Protein AF-A0A453K1W4-F1 (afdb_monomer)

Solvent-accessible surface area (backbone atoms only — not comparable to full-atom values): 10810 Å² total; per-residue (Å²): 139,78,86,92,80,84,85,86,87,83,75,76,94,68,88,74,78,95,78,82,75,75,82,83,65,72,90,84,68,83,91,83,73,76,87,58,87,90,46,82,66,46,64,58,56,49,51,55,46,50,54,46,51,52,50,44,54,49,41,53,51,53,37,52,53,40,52,57,50,52,74,74,55,82,51,68,68,60,45,53,53,41,51,53,50,39,55,49,35,56,52,49,43,52,52,49,51,52,50,45,51,51,52,51,52,50,52,50,51,50,56,54,59,44,30,76,36,90,87,33,26,83,81,29,72,63,37,47,52,55,49,51,55,51,50,52,56,52,50,53,52,50,53,54,52,50,53,49,51,55,50,53,51,50,54,52,52,54,50,49,54,54,50,40,55,49,43,26,72,74,70,75,45,75,72,74,95,77,136

Mean predicted aligned error: 12.52 Å

Radius of gyration: 28.31 Å; Cα contacts (8 Å, |Δi|>4): 86; chains: 1; bounding box: 79×68×67 Å

Nearest PDB structures (foldseek):
  2xhe-assembly1_B  TM=8.387E-01  e=1.019E-03  Monosiga brevicollis
  1fio-assembly1_A  TM=8.992E-01  e=4.413E-03  Saccharomyces cerevisiae
  5m4y-assembly2_C  TM=8.986E-01  e=6.814E-03  Saccharomyces cerevisiae S288C
  7q83-assembly1_B  TM=5.954E-01  e=2.018E-02  Saccharomyces cerevisiae S288C
  6z0c-assembly4_D  TM=3.215E-01  e=1.589E-01  Escherichia coli

Structure (mmCIF, N/CA/C/O backbone):
data_AF-A0A453K1W4-F1
#
_entry.id   AF-A0A453K1W4-F1
#
loop_
_atom_site.group_PDB
_atom_site.id
_atom_site.type_symbol
_atom_site.label_atom_id
_atom_site.label_alt_id
_atom_site.label_comp_id
_atom_site.label_asym_id
_atom_site.label_entity_id
_atom_site.label_seq_id
_atom_site.pdbx_PDB_ins_code
_atom_site.Cartn_x
_atom_site.Cartn_y
_atom_site.Cartn_z
_atom_site.occupancy
_atom_site.B_iso_or_equiv
_atom_site.auth_seq_id
_atom_site.auth_comp_id
_atom_site.auth_asym_id
_atom_site.auth_atom_id
_atom_site.pdbx_PDB_model_num
ATOM 1 N N . MET A 1 1 ? 55.660 46.285 -4.645 1.00 40.16 1 MET A N 1
ATOM 2 C CA . MET A 1 1 ? 54.389 45.532 -4.689 1.00 40.16 1 MET A CA 1
ATOM 3 C C . MET A 1 1 ? 53.877 45.591 -6.120 1.00 40.16 1 MET A C 1
ATOM 5 O O . MET A 1 1 ? 53.628 46.688 -6.599 1.00 40.16 1 MET A O 1
ATOM 9 N N . ARG A 1 2 ? 53.855 44.466 -6.846 1.00 43.47 2 ARG A N 1
ATOM 10 C CA . ARG A 1 2 ? 53.337 44.390 -8.223 1.00 43.47 2 ARG A CA 1
ATOM 11 C C . ARG A 1 2 ? 51.994 43.666 -8.180 1.00 43.47 2 ARG A C 1
ATOM 13 O O . ARG A 1 2 ? 51.932 42.553 -7.667 1.00 43.47 2 ARG A O 1
ATOM 20 N N . ASN A 1 3 ? 50.948 44.323 -8.677 1.00 46.81 3 ASN A N 1
ATOM 21 C CA . ASN A 1 3 ? 49.602 43.766 -8.778 1.00 46.81 3 ASN A CA 1
ATOM 22 C C . ASN A 1 3 ? 49.600 42.585 -9.756 1.00 46.81 3 ASN A C 1
ATOM 24 O O . ASN A 1 3 ? 50.083 42.707 -10.879 1.00 46.81 3 ASN A O 1
ATOM 28 N N . LEU A 1 4 ? 49.070 41.447 -9.306 1.00 51.81 4 LEU A N 1
ATOM 29 C CA . LEU A 1 4 ? 49.148 40.151 -9.984 1.00 51.81 4 LEU A CA 1
ATOM 30 C C . LEU A 1 4 ? 47.899 39.808 -10.820 1.00 51.81 4 LEU A C 1
ATOM 32 O O . LEU A 1 4 ? 47.652 38.636 -11.066 1.00 51.81 4 LEU A O 1
ATOM 36 N N . LEU A 1 5 ? 47.071 40.785 -11.209 1.00 52.19 5 LEU A N 1
ATOM 37 C CA . LEU A 1 5 ? 45.724 40.498 -11.738 1.00 52.19 5 LEU A CA 1
ATOM 38 C C . LEU A 1 5 ? 45.309 41.318 -12.965 1.00 52.19 5 LEU A C 1
ATOM 40 O O . LEU A 1 5 ? 44.124 41.393 -13.270 1.00 52.19 5 LEU A O 1
ATOM 44 N N . SER A 1 6 ? 46.244 41.944 -13.678 1.00 53.06 6 SER A N 1
ATOM 45 C CA . SER A 1 6 ? 45.849 42.966 -14.656 1.00 53.06 6 SER A CA 1
ATOM 46 C C . SER A 1 6 ? 45.954 42.600 -16.130 1.00 53.06 6 SER A C 1
ATOM 48 O O . SER A 1 6 ? 45.599 43.472 -16.896 1.00 53.06 6 SER A O 1
ATOM 50 N N . ASN A 1 7 ? 46.379 41.402 -16.560 1.00 51.66 7 ASN A N 1
ATOM 51 C CA . ASN A 1 7 ? 46.286 41.012 -17.986 1.00 51.66 7 ASN A CA 1
ATOM 52 C C . ASN A 1 7 ? 46.617 39.532 -18.244 1.00 51.66 7 ASN A C 1
ATOM 54 O O . ASN A 1 7 ? 47.749 39.218 -18.596 1.00 51.66 7 ASN A O 1
ATOM 58 N N . SER A 1 8 ? 45.648 38.621 -18.114 1.00 47.41 8 SER A N 1
ATOM 59 C CA . SER A 1 8 ? 45.631 37.345 -18.868 1.00 47.41 8 SER A CA 1
ATOM 60 C C . SER A 1 8 ? 44.260 36.670 -18.758 1.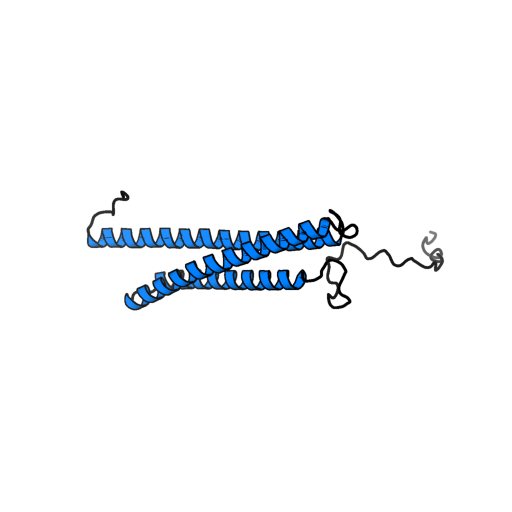00 47.41 8 SER A C 1
ATOM 62 O O . SER A 1 8 ? 44.132 35.547 -18.289 1.00 47.41 8 SER A O 1
ATOM 64 N N . PHE A 1 9 ? 43.218 37.377 -19.189 1.00 41.22 9 PHE A N 1
ATOM 65 C CA . PHE A 1 9 ? 41.976 36.744 -19.640 1.00 41.22 9 PHE A CA 1
ATOM 66 C C . PHE A 1 9 ? 41.688 37.203 -21.068 1.00 41.22 9 PHE A C 1
ATOM 68 O O . PHE A 1 9 ? 40.635 37.743 -21.373 1.00 41.22 9 PHE A O 1
ATOM 75 N N . GLU A 1 10 ? 42.655 36.975 -21.950 1.00 54.53 10 GLU A N 1
ATOM 76 C CA . GLU A 1 10 ? 42.366 36.778 -23.366 1.00 54.53 10 GLU A CA 1
ATOM 77 C C . GLU A 1 10 ? 42.765 35.345 -23.711 1.00 54.53 10 GLU A C 1
ATOM 79 O O . GLU A 1 10 ? 43.869 35.062 -24.165 1.00 54.53 10 GLU A O 1
ATOM 84 N N . LEU A 1 11 ? 41.859 34.414 -23.407 1.00 42.38 11 LEU A N 1
ATOM 85 C CA . LEU A 1 11 ? 41.880 33.069 -23.964 1.00 42.38 11 LEU A CA 1
ATOM 86 C C . LEU A 1 11 ? 40.671 32.947 -24.882 1.00 42.38 11 LEU A C 1
ATOM 88 O O . LEU A 1 11 ? 39.526 32.900 -24.440 1.00 42.38 11 LEU A O 1
ATOM 92 N N . ASN A 1 12 ? 41.008 33.004 -26.167 1.00 40.53 12 ASN A N 1
ATOM 93 C CA . ASN A 1 12 ? 40.293 32.554 -27.348 1.00 40.53 12 ASN A CA 1
ATOM 94 C C . ASN A 1 12 ? 38.878 32.009 -27.135 1.00 40.53 12 ASN A C 1
ATOM 96 O O . ASN A 1 12 ? 38.635 31.004 -26.468 1.00 40.53 12 ASN A O 1
ATOM 100 N N . LYS A 1 13 ? 37.953 32.647 -27.849 1.00 44.16 13 LYS A N 1
ATOM 101 C CA . LYS A 1 13 ? 36.637 32.127 -28.196 1.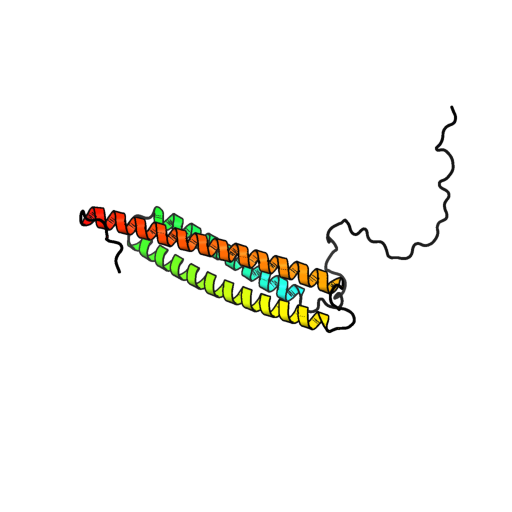00 44.16 13 LYS A CA 1
ATOM 102 C C . LYS A 1 13 ? 36.812 30.933 -29.148 1.00 44.16 13 LYS A C 1
ATOM 104 O O . LYS A 1 13 ? 36.589 31.064 -30.345 1.00 44.16 13 LYS A O 1
ATOM 109 N N . GLU A 1 14 ? 37.248 29.794 -28.624 1.00 44.41 14 GLU A N 1
ATOM 110 C CA . GLU A 1 14 ? 37.097 28.504 -29.296 1.00 44.41 14 GLU A CA 1
ATOM 111 C C . GLU A 1 14 ? 35.701 27.947 -29.001 1.00 44.41 14 GLU A C 1
ATOM 11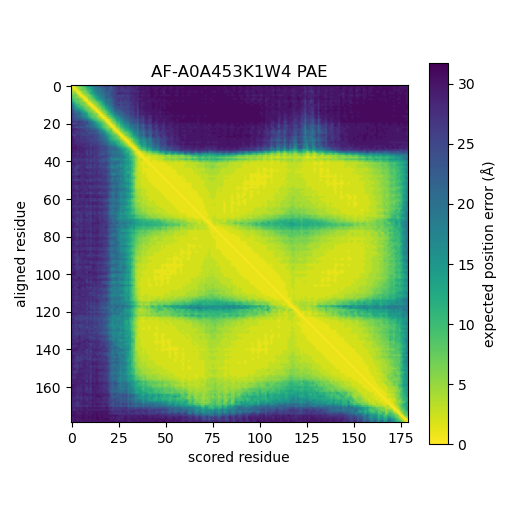3 O O . GLU A 1 14 ? 35.207 27.963 -27.868 1.00 44.41 14 GLU A O 1
ATOM 118 N N . GLU A 1 15 ? 35.042 27.510 -30.067 1.00 44.41 15 GLU A N 1
ATOM 119 C CA . GLU A 1 15 ? 33.729 26.881 -30.068 1.00 44.41 15 GLU A CA 1
ATOM 120 C C . GLU A 1 15 ? 33.733 25.654 -29.147 1.00 44.41 15 GLU A C 1
ATOM 122 O O . GLU A 1 15 ? 34.406 24.656 -29.400 1.00 44.41 15 GLU A O 1
ATOM 127 N N . ARG A 1 16 ? 32.975 25.718 -28.046 1.00 46.50 16 ARG A N 1
ATOM 128 C CA . ARG A 1 16 ? 32.768 24.559 -27.171 1.00 46.50 16 ARG A CA 1
ATOM 129 C C . ARG A 1 16 ? 31.786 23.592 -27.845 1.00 46.50 16 ARG A C 1
ATOM 131 O O . ARG A 1 16 ? 30.710 24.039 -28.248 1.00 46.50 16 ARG A O 1
ATOM 138 N N . PRO A 1 17 ? 32.080 22.282 -27.911 1.00 44.94 17 PRO A N 1
ATOM 139 C CA . PRO A 1 17 ? 31.089 21.297 -28.324 1.00 44.94 17 PRO A CA 1
ATOM 140 C C . PRO A 1 17 ? 29.940 21.249 -27.295 1.00 44.94 17 PRO A C 1
ATOM 142 O O . PRO A 1 17 ? 30.181 21.431 -26.094 1.00 44.94 17 PRO A O 1
ATOM 145 N N . PRO A 1 18 ? 28.685 21.004 -27.715 1.00 46.16 18 PRO A N 1
ATOM 146 C CA . PRO A 1 18 ? 27.554 20.956 -26.801 1.00 46.16 18 PRO A CA 1
ATOM 147 C C . PRO A 1 18 ? 27.590 19.614 -26.066 1.00 46.16 18 PRO A C 1
ATOM 149 O O . PRO A 1 18 ? 27.170 18.597 -26.610 1.00 46.16 18 PRO A O 1
ATOM 152 N N . GLY A 1 19 ? 28.147 19.574 -24.854 1.00 53.00 19 GLY A N 1
ATOM 153 C CA . GLY A 1 19 ? 28.308 18.282 -24.178 1.00 53.00 19 GLY A CA 1
ATOM 154 C C . GLY A 1 19 ? 28.491 18.264 -22.668 1.00 53.00 19 GLY A C 1
ATOM 155 O O . GLY A 1 19 ? 28.422 17.180 -22.106 1.00 53.00 19 GLY A O 1
ATOM 156 N N . ASN A 1 20 ? 28.665 19.400 -21.990 1.00 45.03 20 ASN A N 1
ATOM 157 C CA . ASN A 1 20 ? 28.859 19.395 -20.538 1.00 45.03 20 ASN A CA 1
ATOM 158 C C . ASN A 1 20 ? 27.732 20.164 -19.855 1.00 45.03 20 ASN A C 1
ATOM 160 O O . ASN A 1 20 ? 27.854 21.350 -19.556 1.00 45.03 20 ASN A O 1
ATOM 164 N N . VAL A 1 21 ? 26.621 19.458 -19.649 1.00 50.12 21 VAL A N 1
ATOM 165 C CA . VAL A 1 21 ? 25.617 19.835 -18.654 1.00 50.12 21 VAL A CA 1
ATOM 166 C C . VAL A 1 21 ? 26.147 19.349 -17.310 1.00 50.12 21 VAL A C 1
ATOM 168 O O . VAL A 1 21 ? 26.502 18.180 -17.173 1.00 50.12 21 VAL A O 1
ATOM 171 N N . ASP A 1 22 ? 26.254 20.268 -16.361 1.00 43.78 22 ASP A N 1
ATOM 172 C CA . ASP A 1 22 ? 26.696 20.015 -14.996 1.00 43.78 22 ASP A CA 1
ATOM 173 C C . ASP A 1 22 ? 25.821 18.922 -14.346 1.00 43.78 22 ASP A C 1
ATOM 175 O O . ASP A 1 22 ? 24.595 19.042 -14.306 1.00 43.78 22 ASP A O 1
ATOM 179 N N . ILE A 1 23 ? 26.434 17.817 -13.910 1.00 56.09 23 ILE A N 1
ATOM 180 C CA . ILE A 1 23 ? 25.735 16.590 -13.465 1.00 56.09 23 ILE A CA 1
ATOM 181 C C . ILE A 1 23 ? 25.274 16.702 -11.995 1.00 56.09 23 ILE A C 1
ATOM 183 O O . ILE A 1 23 ? 24.512 15.861 -11.518 1.00 56.09 23 ILE A O 1
ATOM 187 N N . GLU A 1 24 ? 25.685 17.750 -11.272 1.00 54.50 24 GLU A N 1
ATOM 188 C CA . GLU A 1 24 ? 25.343 17.945 -9.854 1.00 54.50 24 GLU A CA 1
ATOM 189 C C . GLU A 1 24 ? 23.979 18.612 -9.601 1.00 54.50 24 GLU A C 1
ATOM 191 O O . GLU A 1 24 ? 23.448 18.510 -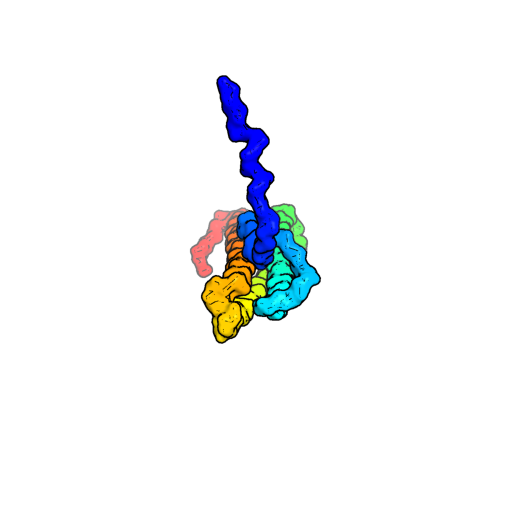8.492 1.00 54.50 24 GLU A O 1
ATOM 196 N N . LEU A 1 25 ? 23.342 19.224 -10.606 1.00 48.41 25 LEU A N 1
ATOM 197 C CA . LEU A 1 25 ? 21.960 19.692 -10.477 1.00 48.41 25 LEU A CA 1
ATOM 198 C C . LEU A 1 25 ? 20.994 18.549 -10.797 1.00 48.41 25 LEU A C 1
ATOM 200 O O . LEU A 1 25 ? 20.677 18.269 -11.953 1.00 48.41 25 LEU A O 1
ATOM 204 N N . GLY A 1 26 ? 20.520 17.885 -9.739 1.00 49.25 26 GLY A N 1
ATOM 205 C CA . GLY A 1 26 ? 19.434 16.912 -9.802 1.00 49.25 26 GLY A CA 1
ATOM 206 C C . GLY A 1 26 ? 18.302 17.386 -10.719 1.00 49.25 26 GLY A C 1
ATOM 207 O O . GLY A 1 26 ? 17.867 18.532 -10.648 1.00 49.25 26 GLY A O 1
ATOM 208 N N . LEU A 1 27 ? 17.873 16.479 -11.594 1.00 53.44 27 LEU A N 1
ATOM 209 C CA . LEU A 1 27 ? 16.958 16.648 -12.723 1.00 53.44 27 LEU A CA 1
ATOM 210 C C . LEU A 1 27 ? 15.718 17.533 -12.420 1.00 53.44 27 LEU A C 1
ATOM 212 O O . LEU A 1 27 ? 14.632 17.032 -12.144 1.00 53.44 27 LEU A O 1
ATOM 216 N N . GLN A 1 28 ? 15.861 18.855 -12.526 1.00 51.38 28 GLN A N 1
ATOM 217 C CA . GLN A 1 28 ? 14.768 19.809 -12.752 1.00 51.38 28 GLN A CA 1
ATOM 218 C C . GLN A 1 28 ? 14.873 20.317 -14.193 1.00 51.38 28 GLN A C 1
ATOM 220 O O . GLN A 1 28 ? 15.130 21.485 -14.459 1.00 51.38 28 GLN A O 1
ATOM 225 N N . GLY A 1 29 ? 14.746 19.387 -15.139 1.00 47.19 29 GLY A N 1
ATOM 226 C CA . GLY A 1 29 ? 14.610 19.683 -16.559 1.00 47.19 29 GLY A CA 1
ATOM 227 C C . GLY A 1 29 ? 13.178 19.400 -16.989 1.00 47.19 29 GLY A C 1
ATOM 228 O O . GLY A 1 29 ? 12.689 18.288 -16.801 1.00 47.19 29 GLY A O 1
ATOM 229 N N . ASP A 1 30 ? 12.521 20.423 -17.522 1.00 43.59 30 ASP A N 1
ATOM 230 C CA . ASP A 1 30 ? 11.174 20.419 -18.089 1.00 43.59 30 ASP A CA 1
ATOM 231 C C . ASP A 1 30 ? 10.901 19.175 -18.967 1.00 43.59 30 ASP A C 1
ATOM 233 O O . ASP A 1 30 ? 11.538 18.960 -19.998 1.00 43.59 30 ASP A O 1
ATOM 237 N N . LEU A 1 31 ? 9.949 18.334 -18.545 1.00 52.25 31 LEU A N 1
ATOM 238 C CA . LEU A 1 31 ? 9.602 17.044 -19.166 1.00 52.25 31 LEU A CA 1
ATOM 239 C C . LEU A 1 31 ? 8.767 17.188 -20.460 1.00 52.25 31 LEU A C 1
ATOM 241 O O . LEU A 1 31 ? 8.155 16.218 -20.909 1.00 52.25 31 LEU A O 1
ATOM 245 N N . SER A 1 32 ? 8.700 18.380 -21.059 1.00 48.25 32 SER A N 1
ATOM 246 C CA . SER A 1 32 ? 7.766 18.690 -22.151 1.00 48.25 32 SER A CA 1
ATOM 247 C C . SER A 1 32 ? 8.363 18.663 -23.573 1.00 48.25 32 SER A C 1
ATOM 249 O O . SER A 1 32 ? 7.680 19.049 -24.524 1.00 48.25 32 SER A O 1
ATOM 251 N N . GLY A 1 33 ? 9.601 18.209 -23.782 1.00 42.41 33 GLY A N 1
ATOM 252 C CA . GLY A 1 33 ? 10.272 18.324 -25.087 1.00 42.41 33 GLY A CA 1
ATOM 253 C C . GLY A 1 33 ? 10.761 17.001 -25.675 1.00 42.41 33 GLY A C 1
ATOM 254 O O . GLY A 1 33 ? 11.859 16.567 -25.352 1.00 42.41 33 GLY A O 1
ATOM 255 N N . SER A 1 34 ? 9.998 16.428 -26.616 1.00 45.47 34 SER A N 1
ATOM 256 C CA . SER A 1 34 ? 10.263 15.184 -27.376 1.00 45.47 34 SER A CA 1
ATOM 257 C C . SER A 1 34 ? 10.217 13.883 -26.557 1.00 45.47 34 SER A C 1
ATOM 259 O O . SER A 1 34 ? 10.756 13.796 -25.459 1.00 45.47 34 SER A O 1
ATOM 261 N N . ALA A 1 35 ? 9.548 12.849 -27.086 1.00 60.06 35 ALA A N 1
ATOM 262 C CA . ALA A 1 35 ? 9.545 11.519 -26.481 1.00 60.06 35 ALA A CA 1
ATOM 263 C C . ALA A 1 35 ? 10.983 10.988 -26.465 1.00 60.06 35 ALA A C 1
ATOM 265 O O . ALA A 1 35 ? 11.500 10.534 -27.486 1.00 60.06 35 ALA A O 1
ATOM 266 N N . GLN A 1 36 ? 11.651 11.118 -25.318 1.00 67.44 36 GLN A N 1
ATOM 267 C CA . GLN A 1 36 ? 13.019 10.660 -25.162 1.00 67.44 36 GLN A CA 1
ATOM 268 C C . GLN A 1 36 ? 13.048 9.147 -25.444 1.00 67.44 36 GLN A C 1
ATOM 270 O O . GLN A 1 36 ? 12.320 8.395 -24.779 1.00 67.44 36 GLN A O 1
ATOM 275 N N . PRO A 1 37 ? 13.847 8.684 -26.426 1.00 81.56 37 PRO A N 1
ATOM 276 C CA . PRO A 1 37 ? 13.871 7.281 -26.807 1.00 81.56 37 PRO A CA 1
ATOM 277 C C . PRO A 1 37 ? 14.104 6.391 -25.588 1.00 81.56 37 PRO A C 1
ATOM 279 O O . PRO A 1 37 ? 15.013 6.633 -24.794 1.00 81.56 37 PRO A O 1
ATOM 282 N N . GLY A 1 38 ? 13.273 5.359 -25.437 1.00 82.75 38 GLY A N 1
ATOM 283 C CA . GLY A 1 38 ? 13.379 4.428 -24.318 1.00 82.75 38 GLY A CA 1
ATOM 284 C C . GLY A 1 38 ? 12.540 4.789 -23.092 1.00 82.75 38 GLY A C 1
ATOM 285 O O . GLY A 1 38 ? 12.619 4.052 -22.113 1.00 82.75 38 GLY A O 1
ATOM 286 N N . PHE A 1 39 ? 11.693 5.825 -23.142 1.00 89.38 39 PHE A N 1
ATOM 287 C CA . PHE A 1 39 ? 10.683 6.133 -22.111 1.00 89.38 39 PHE A CA 1
ATOM 288 C C . PHE A 1 39 ? 9.229 5.978 -22.579 1.00 89.38 39 PHE A C 1
ATOM 290 O O . PHE A 1 39 ? 8.303 6.346 -21.854 1.00 89.38 39 PHE A O 1
ATOM 297 N N . ASP A 1 40 ? 9.011 5.382 -23.750 1.00 88.69 40 ASP A N 1
ATOM 298 C CA . ASP A 1 40 ? 7.674 5.148 -24.304 1.00 88.69 40 ASP A CA 1
ATOM 299 C C . ASP A 1 40 ? 6.788 4.393 -23.301 1.00 88.69 40 ASP A C 1
ATOM 301 O O . ASP A 1 40 ? 7.158 3.323 -22.811 1.00 88.69 40 ASP A O 1
ATOM 305 N N . GLY A 1 41 ? 5.649 4.989 -22.935 1.00 90.12 41 GLY A N 1
ATOM 306 C CA . GLY A 1 41 ? 4.691 4.441 -21.963 1.00 90.12 41 GLY A CA 1
ATOM 307 C C . GLY A 1 41 ? 5.163 4.388 -20.500 1.00 90.12 41 GLY A C 1
ATOM 308 O O . GLY A 1 41 ? 4.331 4.252 -19.605 1.00 90.12 41 GLY A O 1
ATOM 309 N N . PHE A 1 42 ? 6.460 4.566 -20.226 1.00 94.25 42 PHE A N 1
ATOM 310 C CA . PHE A 1 42 ? 7.041 4.415 -18.888 1.00 94.25 42 PHE A CA 1
ATOM 311 C C . PHE A 1 42 ? 6.442 5.389 -17.881 1.00 94.25 42 PHE A C 1
ATOM 313 O O . PHE A 1 42 ? 5.975 4.989 -16.819 1.00 94.25 42 PHE A O 1
ATOM 320 N N . TYR A 1 43 ? 6.423 6.678 -18.225 1.00 94.69 43 TYR A N 1
ATOM 321 C CA . TYR A 1 43 ? 5.925 7.700 -17.310 1.00 94.69 43 TYR A CA 1
ATOM 322 C C . TYR A 1 43 ? 4.415 7.610 -17.084 1.00 94.69 43 TYR A C 1
ATOM 324 O O . TYR A 1 43 ? 3.946 8.019 -16.026 1.00 94.69 43 TYR A O 1
ATOM 332 N N . GLU A 1 44 ? 3.654 7.044 -18.024 1.00 95.94 44 GLU A N 1
ATOM 333 C CA . GLU A 1 44 ? 2.231 6.783 -17.794 1.00 95.94 44 GLU A CA 1
ATOM 334 C C . GLU A 1 44 ? 2.047 5.670 -16.760 1.00 95.94 44 GLU A C 1
ATOM 336 O O . GLU A 1 44 ? 1.340 5.859 -15.774 1.00 95.94 44 GLU A O 1
ATOM 341 N N . GLN A 1 45 ? 2.772 4.558 -16.899 1.00 96.44 45 GLN A N 1
ATOM 342 C CA . GLN A 1 45 ? 2.749 3.479 -15.908 1.00 96.44 45 GLN A CA 1
ATOM 343 C C . GLN A 1 45 ? 3.217 3.949 -14.524 1.00 96.44 45 GLN A C 1
ATOM 345 O O . GLN A 1 45 ? 2.627 3.566 -13.514 1.00 96.44 45 GLN A O 1
ATOM 350 N N . VAL A 1 46 ? 4.250 4.797 -14.465 1.00 97.19 46 VAL A N 1
ATOM 351 C CA . VAL A 1 46 ? 4.719 5.418 -13.215 1.00 97.19 46 VAL A CA 1
ATOM 352 C C . VAL A 1 46 ? 3.602 6.247 -12.579 1.00 97.19 46 VAL A C 1
ATOM 354 O O . VAL A 1 46 ? 3.280 6.014 -11.416 1.00 97.19 46 VAL A O 1
ATOM 357 N N . ARG A 1 47 ? 2.936 7.125 -13.344 1.00 97.50 47 ARG A N 1
ATOM 358 C CA . ARG A 1 47 ? 1.797 7.924 -12.855 1.00 97.50 47 ARG A CA 1
ATOM 359 C C . ARG A 1 47 ? 0.641 7.060 -12.356 1.00 97.50 47 ARG A C 1
ATOM 361 O O . ARG A 1 47 ? 0.017 7.390 -11.349 1.00 97.50 47 ARG A O 1
ATOM 368 N N . GLU A 1 48 ? 0.328 5.968 -13.046 1.00 97.81 48 GLU A N 1
ATOM 369 C CA . GLU A 1 48 ? -0.702 5.028 -12.598 1.00 97.81 48 GLU A CA 1
ATOM 370 C C . GLU A 1 48 ? -0.337 4.373 -11.260 1.00 97.81 48 GLU A C 1
ATOM 372 O O . GLU A 1 48 ? -1.186 4.267 -10.373 1.00 97.81 48 GLU A O 1
ATOM 377 N N . ILE A 1 49 ? 0.920 3.948 -11.094 1.00 98.00 49 ILE A N 1
ATOM 378 C CA . ILE A 1 49 ? 1.412 3.362 -9.841 1.00 98.00 49 ILE A CA 1
ATOM 379 C C . ILE A 1 49 ? 1.396 4.406 -8.719 1.00 98.00 49 ILE A C 1
ATOM 381 O O . ILE A 1 49 ? 0.952 4.092 -7.613 1.00 98.00 49 ILE A O 1
ATOM 385 N N . ASP A 1 50 ? 1.807 5.643 -8.997 1.00 97.88 50 ASP A N 1
ATOM 386 C CA . ASP A 1 50 ? 1.764 6.747 -8.034 1.00 97.88 50 ASP A CA 1
ATOM 387 C C . ASP A 1 50 ? 0.342 7.011 -7.527 1.00 97.88 50 ASP A C 1
ATOM 389 O O . ASP A 1 50 ? 0.121 7.061 -6.316 1.00 97.88 50 ASP A O 1
ATOM 393 N N . LYS A 1 51 ? -0.653 7.061 -8.421 1.00 98.25 51 LYS A N 1
ATOM 394 C CA . LYS A 1 51 ? -2.071 7.210 -8.037 1.00 98.25 51 LYS A CA 1
ATOM 395 C C . LYS A 1 51 ? -2.560 6.071 -7.139 1.00 98.25 51 LYS A C 1
ATOM 397 O O . LYS A 1 51 ? -3.343 6.294 -6.210 1.00 98.25 51 LYS A O 1
ATOM 402 N N . LEU A 1 52 ? -2.112 4.839 -7.387 1.00 98.12 52 LEU A N 1
ATOM 403 C CA . LEU A 1 52 ? -2.449 3.706 -6.522 1.00 98.12 52 LEU A CA 1
ATOM 404 C C . LEU A 1 52 ? -1.784 3.824 -5.143 1.00 98.12 52 LEU A C 1
ATOM 406 O O . LEU A 1 52 ? -2.425 3.521 -4.138 1.00 98.12 52 LEU A O 1
ATOM 410 N N . LEU A 1 53 ? -0.536 4.298 -5.071 1.00 97.94 53 LEU A N 1
ATOM 411 C CA . LEU A 1 53 ? 0.155 4.564 -3.802 1.00 97.94 53 LEU A CA 1
ATOM 412 C C . LEU A 1 53 ? -0.521 5.686 -2.999 1.00 97.94 53 LEU A C 1
ATOM 414 O O . LEU A 1 53 ? -0.658 5.578 -1.778 1.00 97.94 53 LEU A O 1
ATOM 418 N N . GLU A 1 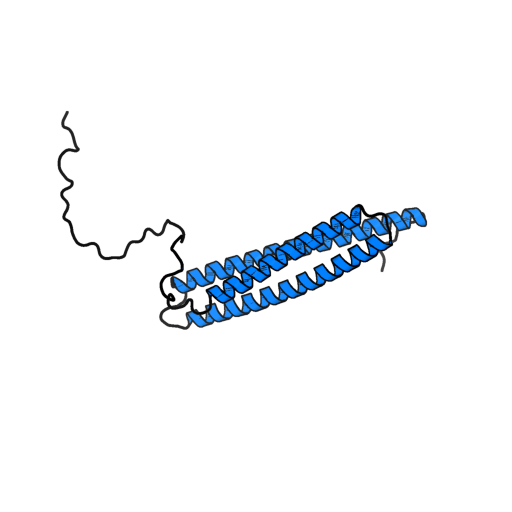54 ? -0.987 6.742 -3.666 1.00 97.81 54 GLU A N 1
ATOM 419 C CA . GLU A 1 54 ? -1.785 7.802 -3.038 1.00 97.81 54 GLU A CA 1
ATOM 420 C C . GLU A 1 54 ? -3.109 7.264 -2.495 1.00 97.81 54 GLU A C 1
ATOM 422 O O . GLU A 1 54 ? -3.492 7.572 -1.367 1.00 97.81 54 GLU A O 1
ATOM 427 N N . THR A 1 55 ? -3.794 6.426 -3.276 1.00 97.62 55 THR A N 1
ATOM 428 C CA . THR A 1 55 ? -5.040 5.772 -2.849 1.00 97.62 55 THR A CA 1
ATOM 429 C C . THR A 1 55 ? -4.804 4.915 -1.610 1.00 97.62 55 THR A C 1
ATOM 431 O O . THR A 1 55 ? -5.565 4.988 -0.650 1.00 97.62 55 THR A O 1
ATOM 434 N N . LEU A 1 56 ? -3.712 4.151 -1.594 1.00 97.44 56 LEU A N 1
ATOM 435 C CA . LEU A 1 56 ? -3.346 3.317 -0.458 1.00 97.44 56 LEU A CA 1
ATOM 436 C C . LEU A 1 56 ? -3.017 4.162 0.784 1.00 97.44 56 LEU A C 1
ATOM 438 O O . LEU A 1 56 ? -3.454 3.829 1.878 1.00 97.44 56 LEU A O 1
ATOM 442 N N . THR A 1 57 ? -2.342 5.303 0.613 1.00 97.31 57 THR A N 1
ATOM 443 C CA . THR A 1 57 ? -2.083 6.259 1.707 1.00 97.31 57 THR A CA 1
ATOM 444 C C . THR A 1 57 ? -3.385 6.808 2.304 1.00 97.31 57 THR A C 1
ATOM 446 O O . THR A 1 57 ? -3.507 6.904 3.524 1.00 97.31 57 THR A O 1
ATOM 449 N N . LYS A 1 58 ? -4.376 7.137 1.464 1.00 97.62 58 LYS A N 1
ATOM 450 C CA . LYS A 1 58 ? -5.696 7.605 1.921 1.00 97.62 58 LYS A CA 1
ATOM 451 C C . LYS A 1 58 ? -6.431 6.525 2.713 1.00 97.62 58 LYS A C 1
ATOM 453 O O . LYS A 1 58 ? -6.829 6.782 3.841 1.00 97.62 58 LYS A O 1
ATOM 458 N N . LEU A 1 59 ? -6.503 5.305 2.175 1.00 97.56 59 LEU A N 1
ATOM 459 C CA . LEU A 1 59 ? -7.157 4.177 2.845 1.00 97.56 59 LEU A CA 1
ATOM 460 C C . LEU A 1 59 ? -6.533 3.858 4.212 1.00 97.56 59 LEU A C 1
ATOM 462 O O . LEU A 1 59 ? -7.255 3.558 5.158 1.00 97.56 59 LEU A O 1
ATOM 466 N N . LEU A 1 60 ? -5.204 3.948 4.344 1.00 96.69 60 LEU A N 1
ATOM 467 C CA . LEU A 1 60 ? -4.536 3.757 5.637 1.00 96.69 60 LEU A CA 1
ATOM 468 C C . LEU A 1 60 ? -4.920 4.828 6.651 1.00 96.69 60 LEU A C 1
ATOM 470 O O . LEU A 1 60 ? -5.179 4.513 7.812 1.00 96.69 60 LEU A O 1
ATOM 474 N N . LYS A 1 61 ? -4.996 6.085 6.210 1.00 97.06 61 LYS A N 1
ATOM 475 C CA . LYS A 1 61 ? -5.427 7.186 7.067 1.00 97.06 61 LYS A CA 1
ATOM 476 C C . LYS A 1 61 ? -6.889 7.038 7.488 1.00 97.06 61 LYS A C 1
ATOM 478 O O . LYS A 1 61 ? -7.202 7.257 8.654 1.00 97.06 61 LYS A O 1
ATOM 483 N N . ASP A 1 62 ? -7.762 6.620 6.579 1.00 96.44 62 ASP A N 1
ATOM 484 C CA . ASP A 1 62 ? -9.180 6.389 6.870 1.00 96.44 62 ASP A CA 1
ATOM 485 C C . ASP A 1 62 ? -9.379 5.228 7.856 1.00 96.44 62 ASP A C 1
ATOM 487 O O . ASP A 1 62 ? -10.165 5.344 8.803 1.00 96.44 62 ASP A O 1
ATOM 491 N N . LEU A 1 63 ? -8.604 4.148 7.702 1.00 96.81 63 LEU A N 1
ATOM 492 C CA . LEU A 1 63 ? -8.593 3.024 8.637 1.00 96.81 63 LEU A CA 1
ATOM 493 C C . LEU A 1 63 ? -8.106 3.453 10.028 1.00 96.81 63 LEU A C 1
ATOM 495 O O . LEU A 1 63 ? -8.727 3.096 11.029 1.00 96.81 63 LEU A O 1
ATOM 499 N N . GLN A 1 64 ? -7.036 4.250 10.097 1.00 96.31 64 GLN A N 1
ATOM 500 C CA . GLN A 1 64 ? -6.523 4.790 11.356 1.00 96.31 64 GLN A CA 1
ATOM 501 C C . GLN A 1 64 ? -7.560 5.691 12.039 1.00 96.31 64 GLN A C 1
ATOM 503 O O . GLN A 1 64 ? -7.848 5.508 13.219 1.00 96.31 64 GLN A O 1
ATOM 508 N N . ASN A 1 65 ? -8.176 6.615 11.299 1.00 96.12 65 ASN A N 1
ATOM 509 C CA . ASN A 1 65 ? -9.217 7.499 11.828 1.00 96.12 65 ASN A CA 1
ATOM 510 C C . ASN A 1 65 ? -10.424 6.705 12.344 1.00 96.12 65 ASN A C 1
ATOM 512 O O . ASN A 1 65 ? -10.946 7.005 13.414 1.00 96.12 65 ASN A O 1
ATOM 516 N N . SER A 1 66 ? -10.847 5.673 11.607 1.00 95.50 66 SER A N 1
ATOM 517 C CA . SER A 1 66 ? -11.952 4.802 12.018 1.00 95.50 66 SER A CA 1
ATOM 518 C C . SER A 1 66 ? -11.609 4.009 13.284 1.00 95.50 66 SER A C 1
ATOM 520 O O . SER A 1 66 ? -12.475 3.839 14.141 1.00 95.50 66 SER A O 1
ATOM 522 N N . ASN A 1 67 ? -10.352 3.577 13.448 1.00 94.12 67 ASN A N 1
ATOM 523 C CA . ASN A 1 67 ? -9.901 2.952 14.690 1.00 94.12 67 ASN A CA 1
ATOM 524 C C . ASN A 1 67 ? -9.984 3.924 15.874 1.00 94.12 67 ASN A C 1
ATOM 526 O O . ASN A 1 67 ? -10.559 3.581 16.903 1.00 94.12 67 ASN A O 1
ATOM 530 N N . GLU A 1 68 ? -9.474 5.146 15.723 1.00 94.25 68 GLU A N 1
ATOM 531 C CA . GLU A 1 68 ? -9.541 6.159 16.784 1.00 94.25 68 GLU A CA 1
ATOM 532 C C . GLU A 1 68 ? -10.989 6.541 17.133 1.00 94.25 68 GLU A C 1
ATOM 534 O O . GLU A 1 68 ? -11.339 6.663 18.307 1.00 94.25 68 GLU A O 1
ATOM 539 N N . GLU A 1 69 ? -11.875 6.639 16.138 1.00 92.94 69 GLU A N 1
ATOM 540 C CA . GLU A 1 69 ? -13.311 6.851 16.356 1.00 92.94 69 GLU A CA 1
ATOM 541 C C . GLU A 1 69 ? -13.948 5.694 17.146 1.00 92.94 69 GLU A C 1
ATOM 543 O O . GLU A 1 69 ? -14.774 5.917 18.037 1.00 92.94 69 GLU A O 1
ATOM 548 N N . SER A 1 70 ? -13.530 4.452 16.874 1.00 90.50 70 SER A N 1
ATOM 549 C CA . SER A 1 70 ? -14.020 3.272 17.593 1.00 90.50 70 SER A CA 1
ATOM 550 C C . SER A 1 70 ? -13.680 3.304 19.089 1.00 90.50 70 SER A C 1
ATOM 552 O O . SER A 1 70 ? -14.441 2.778 19.897 1.00 90.50 70 SER A O 1
ATOM 554 N N . LYS A 1 71 ? -12.591 3.976 19.485 1.00 89.00 71 LYS A N 1
ATOM 555 C CA . LYS A 1 71 ? -12.159 4.065 20.891 1.00 89.00 71 LYS A CA 1
ATOM 556 C C . LYS A 1 71 ? -13.056 4.968 21.735 1.00 89.00 71 LYS A C 1
ATOM 558 O O . LYS A 1 71 ? -13.210 4.731 22.931 1.00 89.00 71 LYS A O 1
ATOM 563 N N . ILE A 1 72 ? -13.647 5.997 21.129 1.00 89.00 72 ILE A N 1
ATOM 564 C CA . ILE A 1 72 ? -14.444 7.011 21.839 1.00 89.00 72 ILE A CA 1
ATOM 565 C C . ILE A 1 72 ? -15.953 6.765 21.751 1.00 89.00 72 ILE A C 1
ATOM 567 O O . ILE A 1 72 ? -16.722 7.321 22.538 1.00 89.00 72 ILE A O 1
ATOM 571 N N . VAL A 1 73 ? -16.407 5.949 20.796 1.00 89.94 73 VAL A N 1
ATOM 572 C CA . VAL A 1 73 ? -17.836 5.709 20.597 1.00 89.94 73 VAL A CA 1
ATOM 573 C C . VAL A 1 73 ? -18.406 4.790 21.683 1.00 89.94 73 VAL A C 1
ATOM 575 O O . VAL A 1 73 ? -17.894 3.710 21.966 1.00 89.94 73 VAL A O 1
ATOM 578 N N . THR A 1 74 ? -19.530 5.190 22.274 1.00 85.56 74 THR A N 1
ATOM 579 C CA . THR A 1 74 ? -20.221 4.406 23.315 1.00 85.56 74 THR A CA 1
ATOM 580 C C . THR A 1 74 ? -21.495 3.730 22.808 1.00 85.56 74 THR A C 1
ATOM 582 O O . THR A 1 74 ? -21.985 2.775 23.410 1.00 85.56 74 THR A O 1
ATOM 585 N N . LYS A 1 75 ? -22.041 4.188 21.673 1.00 91.12 75 LYS A N 1
ATOM 586 C CA . LYS A 1 75 ? -23.258 3.630 21.070 1.00 91.12 75 LYS A CA 1
ATOM 587 C C . LYS A 1 75 ? -22.947 2.341 20.309 1.00 91.12 75 LYS A C 1
ATOM 589 O O . LYS A 1 75 ? -22.158 2.346 19.366 1.00 91.12 75 LYS A O 1
ATOM 594 N N . ALA A 1 76 ? -23.641 1.256 20.656 1.00 86.19 76 ALA A N 1
ATOM 595 C CA . ALA A 1 76 ? -23.435 -0.061 20.049 1.00 86.19 76 ALA A CA 1
ATOM 596 C C . ALA A 1 76 ? -23.702 -0.096 18.530 1.00 86.19 76 ALA A C 1
ATOM 598 O O . ALA A 1 76 ? -22.969 -0.758 17.798 1.00 86.19 76 ALA A O 1
ATOM 599 N N . SER A 1 77 ? -24.716 0.631 18.042 1.00 90.12 77 SER A N 1
ATOM 600 C CA . SER A 1 77 ? -25.005 0.732 16.603 1.00 90.12 77 SER A CA 1
ATOM 601 C C . SER A 1 77 ? -23.860 1.403 15.840 1.00 90.12 77 SER A C 1
ATOM 603 O O . SER A 1 77 ? -23.359 0.839 14.874 1.00 90.12 77 SER A O 1
ATOM 605 N N . ALA A 1 78 ? -23.376 2.541 16.340 1.00 90.31 78 ALA A N 1
ATOM 606 C CA . ALA A 1 78 ? -22.257 3.264 15.744 1.00 90.31 78 ALA A CA 1
ATOM 607 C C . ALA A 1 78 ? -20.953 2.447 15.780 1.00 90.31 78 ALA A C 1
ATOM 609 O O . ALA A 1 78 ? -20.228 2.414 14.791 1.00 90.31 78 ALA A O 1
ATOM 610 N N . MET A 1 79 ? -20.691 1.706 16.865 1.00 89.50 79 MET A N 1
ATOM 611 C CA . MET A 1 79 ? -19.554 0.778 16.944 1.00 89.50 79 MET A CA 1
ATOM 612 C C . MET A 1 79 ? -19.605 -0.290 15.840 1.00 89.50 79 MET A C 1
ATOM 614 O O . MET A 1 79 ? -18.594 -0.588 15.202 1.00 89.50 79 MET A O 1
ATOM 618 N N . LYS A 1 80 ? -20.789 -0.865 15.587 1.00 90.44 80 LYS A N 1
ATOM 619 C CA . LYS A 1 80 ? -20.986 -1.861 14.524 1.00 90.44 80 LYS A CA 1
ATOM 620 C C . LYS A 1 80 ? -20.734 -1.262 13.138 1.00 90.44 80 LYS A C 1
ATOM 622 O O . LYS A 1 80 ? -20.103 -1.912 12.303 1.00 90.44 80 LYS A O 1
ATOM 627 N N . ASP A 1 81 ? -21.191 -0.035 12.906 1.00 93.88 81 ASP A N 1
ATOM 628 C CA . ASP A 1 81 ? -20.988 0.666 11.637 1.00 93.88 81 ASP A CA 1
ATOM 629 C C . ASP A 1 81 ? -19.511 1.012 11.402 1.00 93.88 81 ASP A C 1
ATOM 631 O O . ASP A 1 81 ? -19.003 0.805 10.298 1.00 93.88 81 ASP A O 1
ATOM 635 N N . ILE A 1 82 ? -18.796 1.464 12.439 1.00 93.38 82 ILE A N 1
ATOM 636 C CA . ILE A 1 82 ? -17.347 1.714 12.383 1.00 93.38 82 ILE A CA 1
ATOM 637 C C . ILE A 1 82 ? -16.594 0.421 12.069 1.00 93.38 82 ILE A C 1
ATOM 639 O O . ILE A 1 82 ? -15.791 0.401 11.139 1.00 93.38 82 ILE A O 1
ATOM 643 N N . LYS A 1 83 ? -16.906 -0.682 12.763 1.00 91.19 83 LYS A N 1
ATOM 644 C CA . LYS A 1 83 ? -16.283 -1.986 12.495 1.00 91.19 83 LYS A CA 1
ATOM 645 C C . LYS A 1 83 ? -16.470 -2.413 11.036 1.00 91.19 83 LYS A C 1
ATOM 647 O O . LYS A 1 83 ? -15.512 -2.818 10.384 1.00 91.19 83 LYS A O 1
ATOM 652 N N . ARG A 1 84 ? -17.681 -2.254 10.491 1.00 94.38 84 ARG A N 1
ATOM 653 C CA . ARG A 1 84 ? -17.970 -2.563 9.083 1.00 94.38 84 ARG A CA 1
ATOM 654 C C . ARG A 1 84 ? -17.174 -1.678 8.115 1.00 94.38 84 ARG A C 1
ATOM 656 O O . ARG A 1 84 ? -16.738 -2.171 7.075 1.00 94.38 84 ARG A O 1
ATOM 663 N N . ARG A 1 85 ? -16.987 -0.388 8.426 1.00 95.44 85 ARG A N 1
ATOM 664 C CA . ARG A 1 85 ? -16.127 0.509 7.630 1.00 95.44 85 ARG A CA 1
ATOM 665 C C . ARG A 1 85 ? -14.671 0.051 7.661 1.00 95.44 85 ARG A C 1
ATOM 667 O O . ARG A 1 85 ? -14.099 -0.154 6.598 1.00 95.44 85 ARG A O 1
ATOM 674 N N . MET A 1 86 ? -14.126 -0.229 8.842 1.00 95.12 86 MET A N 1
ATOM 675 C CA . MET A 1 86 ? -12.753 -0.723 8.990 1.00 95.12 86 MET A CA 1
ATOM 676 C C . MET A 1 86 ? -12.518 -2.032 8.223 1.00 95.12 86 MET A C 1
ATOM 678 O O . MET A 1 86 ? -11.514 -2.168 7.529 1.00 95.12 86 MET A O 1
ATOM 682 N N . GLU A 1 87 ? -13.451 -2.988 8.291 1.00 94.31 87 GLU A N 1
ATOM 683 C CA . GLU A 1 87 ? -13.375 -4.242 7.525 1.00 94.31 87 GLU A CA 1
ATOM 684 C C . GLU A 1 87 ? -13.351 -3.993 6.010 1.00 94.31 87 GLU A C 1
ATOM 686 O O . GLU A 1 87 ? -12.594 -4.635 5.276 1.00 94.31 87 GLU A O 1
ATOM 691 N N . LYS A 1 88 ? -14.155 -3.040 5.526 1.00 96.50 88 LYS A N 1
ATOM 692 C CA . LYS A 1 88 ? -14.138 -2.626 4.120 1.00 96.50 88 LYS A CA 1
ATOM 693 C C . LYS A 1 88 ? -12.788 -2.012 3.744 1.00 96.50 88 LYS A C 1
ATOM 695 O O . LYS A 1 88 ? -12.219 -2.414 2.730 1.00 96.50 88 LYS A O 1
ATOM 700 N N . ASP A 1 89 ? -12.263 -1.102 4.558 1.00 95.12 89 ASP A N 1
ATOM 701 C CA . ASP A 1 89 ? -11.001 -0.412 4.282 1.00 95.12 89 ASP A CA 1
ATOM 702 C C . ASP A 1 89 ? -9.823 -1.397 4.258 1.00 95.12 89 ASP A C 1
ATOM 704 O O . ASP A 1 89 ? -9.012 -1.365 3.337 1.00 95.12 89 ASP A O 1
ATOM 708 N N . VAL A 1 90 ? -9.780 -2.365 5.181 1.00 95.69 90 VAL A N 1
ATOM 709 C CA . VAL A 1 90 ? -8.793 -3.465 5.193 1.00 95.69 90 VAL A CA 1
ATOM 710 C C . VAL A 1 90 ? -8.816 -4.273 3.888 1.00 95.69 90 VAL A C 1
ATOM 712 O O . VAL A 1 90 ? -7.760 -4.600 3.325 1.00 95.69 90 VAL A O 1
ATOM 715 N N . ASN A 1 91 ? -10.009 -4.593 3.382 1.00 96.25 91 ASN A N 1
ATOM 716 C CA . ASN A 1 91 ? -10.165 -5.322 2.125 1.00 96.25 91 ASN A CA 1
ATOM 717 C C . ASN A 1 91 ? -9.698 -4.489 0.922 1.00 96.25 91 ASN A C 1
ATOM 719 O O . ASN A 1 91 ? -8.974 -5.001 0.061 1.00 96.25 91 ASN A O 1
ATOM 723 N N . GLU A 1 92 ? -10.058 -3.205 0.876 1.00 97.25 92 GLU A N 1
ATOM 724 C CA . GLU A 1 92 ? -9.636 -2.299 -0.196 1.00 97.25 92 GLU A CA 1
ATOM 725 C C . GLU A 1 92 ? -8.121 -2.051 -0.174 1.00 97.25 92 GLU A C 1
ATOM 727 O O . GLU A 1 92 ? -7.484 -2.146 -1.226 1.00 97.25 92 GLU A O 1
ATOM 732 N N . VAL A 1 93 ? -7.501 -1.857 0.999 1.00 97.31 93 VAL A N 1
ATOM 733 C CA . VAL A 1 93 ? -6.032 -1.760 1.128 1.00 97.31 93 VAL A CA 1
ATOM 734 C C . VAL A 1 93 ? -5.368 -3.000 0.539 1.00 97.31 93 VAL A C 1
ATOM 736 O O . VAL A 1 93 ? -4.451 -2.889 -0.276 1.00 97.31 93 VAL A O 1
ATOM 739 N N . THR A 1 94 ? -5.862 -4.192 0.887 1.00 95.31 94 THR A N 1
ATOM 740 C CA . THR A 1 94 ? -5.314 -5.460 0.386 1.00 95.31 94 THR A CA 1
ATOM 741 C C . THR A 1 94 ? -5.421 -5.562 -1.138 1.00 95.31 94 THR A C 1
ATOM 743 O O . THR A 1 94 ? -4.481 -6.001 -1.810 1.00 95.31 94 THR A O 1
ATOM 746 N N . LYS A 1 95 ? -6.556 -5.146 -1.706 1.00 97.88 95 LYS A N 1
ATOM 747 C CA . LYS A 1 95 ? -6.802 -5.155 -3.152 1.00 97.88 95 LYS A CA 1
ATOM 748 C C . LYS A 1 95 ? -5.889 -4.177 -3.890 1.00 97.88 95 LYS A C 1
ATOM 750 O O . LYS A 1 95 ? -5.230 -4.576 -4.852 1.00 97.88 95 LYS A O 1
ATOM 755 N N . VAL A 1 96 ? -5.807 -2.930 -3.422 1.00 97.81 96 VAL A N 1
ATOM 756 C CA . VAL A 1 96 ? -4.948 -1.895 -4.013 1.00 97.81 96 VAL A CA 1
ATOM 757 C C . VAL A 1 96 ? -3.479 -2.302 -3.904 1.00 97.81 96 VAL A C 1
ATOM 759 O O . VAL A 1 96 ? -2.775 -2.264 -4.906 1.00 97.81 96 VAL A O 1
ATOM 762 N N . ALA A 1 97 ? -3.025 -2.808 -2.752 1.00 97.12 97 ALA A N 1
ATOM 763 C CA . ALA A 1 97 ? -1.646 -3.265 -2.566 1.00 97.12 97 ALA A CA 1
ATOM 764 C C . ALA A 1 97 ? -1.249 -4.364 -3.568 1.00 97.12 97 ALA A C 1
ATOM 766 O O . ALA A 1 97 ? -0.175 -4.307 -4.174 1.00 97.12 97 ALA A O 1
ATOM 767 N N . ARG A 1 98 ? -2.127 -5.356 -3.784 1.00 97.75 98 ARG A N 1
ATOM 768 C CA . ARG A 1 98 ? -1.908 -6.434 -4.766 1.00 97.75 98 ARG A CA 1
ATOM 769 C C . ARG A 1 98 ? -1.860 -5.905 -6.198 1.00 97.75 98 ARG A C 1
ATOM 771 O O . ARG A 1 98 ? -1.009 -6.341 -6.978 1.00 97.75 98 ARG A O 1
ATOM 778 N N . LEU A 1 99 ? -2.733 -4.958 -6.538 1.00 98.06 99 LEU A N 1
ATOM 779 C CA . LEU A 1 99 ? -2.744 -4.319 -7.852 1.00 98.06 99 LEU A CA 1
ATOM 780 C C . LEU A 1 99 ? -1.460 -3.511 -8.094 1.00 98.06 99 LEU A C 1
ATOM 782 O O . LEU A 1 99 ? -0.809 -3.703 -9.121 1.00 98.06 99 LEU A O 1
ATOM 786 N N . THR A 1 100 ? -1.050 -2.677 -7.134 1.00 98.12 100 THR A N 1
ATOM 787 C CA . THR A 1 100 ? 0.194 -1.892 -7.2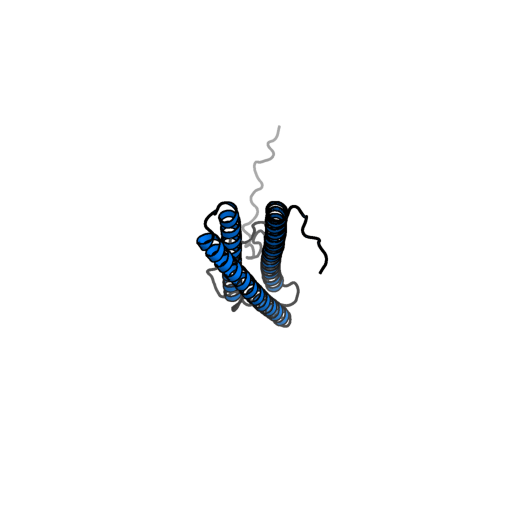04 1.00 98.12 100 THR A CA 1
ATOM 788 C C . THR A 1 100 ? 1.407 -2.801 -7.358 1.00 98.12 100 THR A C 1
ATOM 790 O O . THR A 1 100 ? 2.249 -2.566 -8.224 1.00 98.12 100 THR A O 1
ATOM 793 N N . LYS A 1 101 ? 1.473 -3.892 -6.580 1.00 97.75 101 LYS A N 1
ATOM 794 C CA . LYS A 1 101 ? 2.531 -4.904 -6.703 1.00 97.75 101 LYS A CA 1
ATOM 795 C C . LYS A 1 101 ? 2.579 -5.500 -8.110 1.00 97.75 101 LYS A C 1
ATOM 797 O O . LYS A 1 101 ? 3.658 -5.600 -8.684 1.00 97.75 101 LYS A O 1
ATOM 802 N N . SER A 1 102 ? 1.425 -5.860 -8.668 1.00 98.19 102 SER A N 1
ATOM 803 C CA . SER A 1 102 ? 1.338 -6.459 -10.006 1.00 98.19 102 SER A CA 1
ATOM 804 C C . SER A 1 102 ? 1.809 -5.485 -11.092 1.00 98.19 102 SER A C 1
ATOM 806 O O . SER A 1 102 ? 2.609 -5.859 -11.948 1.00 98.19 102 SER A O 1
ATOM 808 N N . LYS A 1 103 ? 1.397 -4.210 -11.023 1.00 97.75 103 LYS A N 1
ATOM 809 C CA . LYS A 1 103 ? 1.875 -3.167 -11.948 1.00 97.75 103 LYS A CA 1
ATOM 810 C C . LYS A 1 103 ? 3.378 -2.910 -11.817 1.00 97.75 103 LYS A C 1
ATOM 812 O O . LYS A 1 103 ? 4.053 -2.778 -12.830 1.00 97.75 103 LYS A O 1
ATOM 817 N N . LEU A 1 104 ? 3.928 -2.920 -10.601 1.00 97.62 104 LEU A N 1
ATOM 818 C CA . LEU A 1 104 ? 5.376 -2.803 -10.387 1.00 97.62 104 LEU A CA 1
ATOM 819 C C . LEU A 1 104 ? 6.163 -3.998 -10.932 1.00 97.62 104 LEU A C 1
ATOM 821 O O . LEU A 1 104 ? 7.261 -3.827 -11.459 1.00 97.62 104 LEU A O 1
ATOM 825 N N . GLN A 1 105 ? 5.628 -5.213 -10.816 1.00 96.88 105 GLN A N 1
ATOM 826 C CA . GLN A 1 105 ? 6.242 -6.401 -11.415 1.00 96.88 105 GLN A CA 1
ATOM 827 C C . GLN A 1 105 ? 6.246 -6.311 -12.943 1.00 96.88 105 GLN A C 1
ATOM 829 O O . GLN A 1 105 ? 7.259 -6.623 -13.568 1.00 96.88 105 GLN A O 1
ATOM 834 N N . GLN A 1 106 ? 5.151 -5.824 -13.532 1.00 96.75 106 GLN A N 1
ATOM 835 C CA . GLN A 1 106 ? 5.065 -5.574 -14.967 1.00 96.75 106 GLN A CA 1
ATOM 836 C C . GLN A 1 106 ? 6.068 -4.499 -15.416 1.00 96.75 106 GLN A C 1
ATOM 838 O O . GLN A 1 106 ? 6.845 -4.746 -16.336 1.00 96.75 106 GLN A O 1
ATOM 843 N N . LEU A 1 107 ? 6.139 -3.365 -14.710 1.00 96.38 107 LEU A N 1
ATOM 844 C CA . LEU A 1 107 ? 7.109 -2.298 -14.980 1.00 96.38 107 LEU A CA 1
ATOM 845 C C . LEU A 1 107 ? 8.557 -2.812 -14.915 1.00 96.38 107 LEU A C 1
ATOM 847 O O . LEU A 1 107 ? 9.371 -2.524 -15.789 1.00 96.38 107 LEU A O 1
ATOM 851 N N . ASN A 1 108 ? 8.878 -3.633 -13.910 1.00 95.00 108 ASN A N 1
ATOM 852 C CA . ASN A 1 108 ? 10.194 -4.264 -13.793 1.00 95.00 108 ASN A CA 1
ATOM 853 C C . ASN A 1 108 ? 10.497 -5.212 -14.959 1.00 95.00 108 ASN A C 1
ATOM 855 O O . ASN A 1 108 ? 11.612 -5.203 -15.477 1.00 95.00 108 ASN A O 1
ATOM 859 N N . LYS A 1 109 ? 9.518 -6.011 -15.397 1.00 95.31 109 LYS A N 1
ATOM 860 C CA . LYS A 1 109 ? 9.670 -6.895 -16.560 1.00 95.31 109 LYS A CA 1
ATOM 861 C C . LYS A 1 109 ? 9.955 -6.095 -17.832 1.00 95.31 109 LYS A C 1
ATOM 863 O O . LYS A 1 109 ? 10.824 -6.477 -18.610 1.00 95.31 109 LYS A O 1
ATOM 868 N N . GLU A 1 110 ? 9.267 -4.976 -18.024 1.00 93.62 110 GLU A N 1
ATOM 869 C CA . GLU A 1 110 ? 9.490 -4.086 -19.166 1.00 93.62 110 GLU A CA 1
ATOM 870 C C . GLU A 1 110 ? 10.848 -3.390 -19.104 1.00 93.62 110 GLU A C 1
ATOM 872 O O . GLU A 1 110 ? 11.515 -3.270 -20.129 1.00 93.62 110 GLU A O 1
ATOM 877 N N . ASN A 1 111 ? 11.308 -3.001 -17.912 1.00 93.25 111 ASN A N 1
ATOM 878 C CA . ASN A 1 111 ? 12.662 -2.478 -17.729 1.00 93.25 111 ASN A CA 1
ATOM 879 C C . ASN A 1 111 ? 13.724 -3.524 -18.094 1.00 93.25 111 ASN A C 1
ATOM 881 O O . ASN A 1 111 ? 14.705 -3.183 -18.746 1.00 93.25 111 ASN A O 1
ATOM 885 N N . LEU A 1 112 ? 13.524 -4.797 -17.732 1.00 92.38 112 LEU A N 1
ATOM 886 C CA . LEU A 1 112 ? 14.422 -5.879 -18.146 1.00 92.38 112 LEU A CA 1
ATOM 887 C C . LEU A 1 112 ? 14.404 -6.078 -19.665 1.00 92.38 112 LEU A C 1
ATOM 889 O O . LEU A 1 112 ? 15.464 -6.129 -20.272 1.00 92.38 112 LEU A O 1
ATOM 893 N N . ALA A 1 113 ? 13.226 -6.109 -20.291 1.00 91.00 113 ALA A N 1
ATOM 894 C CA . ALA A 1 113 ? 13.111 -6.222 -21.746 1.00 91.00 113 ALA A CA 1
ATOM 895 C C . ALA A 1 113 ? 13.732 -5.021 -22.485 1.00 91.00 113 ALA A C 1
ATOM 897 O O . ALA A 1 113 ? 14.250 -5.165 -23.590 1.00 91.00 113 ALA A O 1
ATOM 898 N N . ASN A 1 114 ? 13.707 -3.830 -21.879 1.00 88.31 114 ASN A N 1
ATOM 899 C CA . ASN A 1 114 ? 14.343 -2.639 -22.433 1.00 88.31 114 ASN A CA 1
ATOM 900 C C . ASN A 1 114 ? 15.871 -2.803 -22.533 1.00 88.31 114 ASN A C 1
ATOM 902 O O . ASN A 1 114 ? 16.448 -2.352 -23.520 1.00 88.31 114 ASN A O 1
ATOM 906 N N . ARG A 1 115 ? 16.498 -3.530 -21.593 1.00 91.44 115 ARG A N 1
ATOM 907 C CA . ARG A 1 115 ? 17.951 -3.794 -21.571 1.00 91.44 115 ARG A CA 1
ATOM 908 C C . ARG A 1 115 ? 18.458 -4.650 -22.722 1.00 91.44 115 ARG A C 1
ATOM 910 O O . ARG A 1 115 ? 19.635 -4.558 -23.052 1.00 91.44 115 ARG A O 1
ATOM 917 N N . GLU A 1 116 ? 17.590 -5.452 -23.329 1.00 88.06 116 GLU A N 1
ATOM 918 C CA . GLU A 1 116 ? 17.939 -6.287 -24.484 1.00 88.06 116 GLU A CA 1
ATOM 919 C C . GLU A 1 116 ? 18.127 -5.453 -25.765 1.00 88.06 116 GLU A C 1
ATOM 921 O O . GLU A 1 116 ? 18.649 -5.938 -26.768 1.00 88.06 116 GLU A O 1
ATOM 926 N N . LYS A 1 117 ? 17.715 -4.176 -25.758 1.00 86.81 117 LYS A N 1
ATOM 927 C CA . LYS A 1 117 ? 17.903 -3.271 -26.896 1.00 86.81 117 LYS A CA 1
ATOM 928 C C . LYS A 1 117 ? 19.333 -2.703 -26.892 1.00 86.81 117 LYS A C 1
ATOM 930 O O . LYS A 1 117 ? 19.754 -2.178 -25.861 1.00 86.81 117 LYS A O 1
ATOM 935 N N . PRO A 1 118 ? 20.045 -2.671 -28.040 1.00 79.56 118 PRO A N 1
ATOM 936 C CA . PRO A 1 118 ? 21.445 -2.229 -28.105 1.00 79.56 118 PRO A CA 1
ATOM 937 C C . PRO A 1 118 ? 21.716 -0.835 -27.514 1.00 79.56 118 PRO A C 1
ATOM 939 O O . PRO A 1 118 ? 22.747 -0.619 -26.888 1.00 79.56 118 PRO A O 1
ATOM 942 N N . VAL A 1 119 ? 20.778 0.105 -27.678 1.00 83.25 119 VAL A N 1
ATOM 943 C CA . VAL A 1 119 ? 20.908 1.503 -27.217 1.00 83.25 119 VAL A CA 1
ATOM 944 C C . VAL A 1 119 ? 20.584 1.667 -25.725 1.00 83.25 119 VAL A C 1
ATOM 946 O O . VAL A 1 119 ? 21.067 2.597 -25.084 1.00 83.25 119 VAL A O 1
ATOM 949 N N . PHE A 1 120 ? 19.793 0.760 -25.148 1.00 87.44 120 PHE A N 1
ATOM 950 C CA . PHE A 1 120 ? 19.317 0.849 -23.762 1.00 87.44 120 PHE A CA 1
ATOM 951 C C . PHE A 1 120 ? 19.877 -0.270 -22.890 1.00 87.44 120 PHE A C 1
ATOM 953 O O . PHE A 1 120 ? 19.248 -0.694 -21.922 1.00 87.44 120 PHE A O 1
ATOM 960 N N . HIS A 1 121 ? 21.078 -0.736 -23.227 1.00 87.06 121 HIS A N 1
ATOM 961 C CA . HIS A 1 121 ? 21.756 -1.799 -22.504 1.00 87.06 121 HIS A CA 1
ATOM 962 C C . HIS A 1 121 ? 21.868 -1.497 -21.000 1.00 87.06 121 HIS A C 1
ATOM 964 O O . HIS A 1 121 ? 21.780 -0.349 -20.540 1.00 87.06 121 HIS A O 1
ATOM 970 N N . LYS A 1 122 ? 22.121 -2.551 -20.220 1.00 91.56 122 LYS A N 1
ATOM 971 C CA . LYS A 1 122 ? 22.348 -2.449 -18.775 1.00 91.56 122 LYS A CA 1
ATOM 972 C C . LYS A 1 122 ? 23.385 -1.365 -18.457 1.00 91.56 122 LYS A C 1
ATOM 974 O O . LYS A 1 122 ? 24.482 -1.366 -19.015 1.00 91.56 122 LYS A O 1
ATOM 979 N N . GLY A 1 123 ? 23.045 -0.466 -17.539 1.00 88.75 123 GLY A N 1
ATOM 980 C CA . GLY A 1 123 ? 23.913 0.621 -17.093 1.00 88.75 123 GLY A CA 1
ATOM 981 C C . GLY A 1 123 ? 23.893 1.879 -17.964 1.00 88.75 123 GLY A C 1
ATOM 982 O O . GLY A 1 123 ? 24.565 2.843 -17.588 1.00 88.75 123 GLY A O 1
ATOM 983 N N . SER A 1 124 ? 23.128 1.902 -19.061 1.00 91.38 124 SER A N 1
ATOM 984 C CA . SER A 1 124 ? 22.853 3.118 -19.837 1.00 91.38 124 SER A CA 1
ATOM 985 C C . SER A 1 124 ? 22.127 4.178 -18.996 1.00 91.38 124 SER A C 1
ATOM 987 O O . SER A 1 124 ? 21.533 3.870 -17.960 1.00 91.38 124 SER A O 1
ATOM 989 N N . SER A 1 125 ? 22.157 5.440 -19.437 1.00 91.19 125 SER A N 1
ATOM 990 C CA . SER A 1 125 ? 21.448 6.533 -18.749 1.00 91.19 125 SER A CA 1
ATOM 991 C C . SER A 1 125 ? 19.947 6.232 -18.600 1.00 91.19 125 SER A C 1
ATOM 993 O O . SER A 1 125 ? 19.396 6.337 -17.505 1.00 91.19 125 SER A O 1
ATOM 995 N N . VAL A 1 126 ? 19.310 5.735 -19.668 1.00 91.88 126 VAL A N 1
ATOM 996 C CA . VAL A 1 126 ? 17.892 5.338 -19.663 1.00 91.88 126 VAL A CA 1
ATOM 997 C C . VAL A 1 126 ? 17.637 4.195 -18.677 1.00 91.88 126 VAL A C 1
ATOM 999 O O . VAL A 1 126 ? 16.720 4.292 -17.862 1.00 91.88 126 VAL A O 1
ATOM 1002 N N . ASP A 1 127 ? 18.466 3.145 -18.685 1.00 93.19 127 ASP A N 1
ATOM 1003 C CA . ASP A 1 127 ? 18.332 2.023 -17.745 1.00 93.19 127 ASP A CA 1
ATOM 1004 C C . ASP A 1 127 ? 18.465 2.476 -16.284 1.00 93.19 127 ASP A C 1
ATOM 1006 O O . ASP A 1 127 ? 17.656 2.087 -15.438 1.00 93.19 127 ASP A O 1
ATOM 1010 N N . ARG A 1 128 ? 19.445 3.337 -15.978 1.00 94.50 128 ARG A N 1
ATOM 1011 C CA . ARG A 1 128 ? 19.650 3.876 -14.624 1.00 94.50 128 ARG A CA 1
ATOM 1012 C C . ARG A 1 128 ? 18.447 4.686 -14.158 1.00 94.50 128 ARG A C 1
ATOM 1014 O O . ARG A 1 128 ? 17.961 4.443 -13.056 1.00 94.50 128 ARG A O 1
ATOM 1021 N N . SER A 1 129 ? 17.936 5.583 -14.999 1.00 94.75 129 SER A N 1
ATOM 1022 C CA . SER A 1 129 ? 16.758 6.396 -14.684 1.00 94.75 129 SER A CA 1
ATOM 1023 C C . SER A 1 129 ? 15.517 5.532 -14.454 1.00 94.75 129 SER A C 1
ATOM 1025 O O . SER A 1 129 ? 14.861 5.661 -13.419 1.00 94.75 129 SER A O 1
ATOM 1027 N N . ARG A 1 130 ? 15.223 4.583 -15.356 1.00 95.31 130 ARG A N 1
ATOM 1028 C CA . ARG A 1 130 ? 14.080 3.665 -15.201 1.00 95.31 130 ARG A CA 1
ATOM 1029 C C . ARG A 1 130 ? 14.209 2.802 -13.946 1.00 95.31 130 ARG A C 1
ATOM 1031 O O . ARG A 1 130 ? 13.237 2.632 -13.205 1.00 95.31 130 ARG A O 1
ATOM 1038 N N . THR A 1 131 ? 15.411 2.293 -13.678 1.00 95.12 131 THR A N 1
ATOM 1039 C CA . THR A 1 131 ? 15.715 1.485 -12.491 1.00 95.12 131 THR A CA 1
ATOM 1040 C C . THR A 1 131 ? 15.542 2.296 -11.208 1.00 95.12 131 THR A C 1
ATOM 1042 O O . THR A 1 131 ? 14.86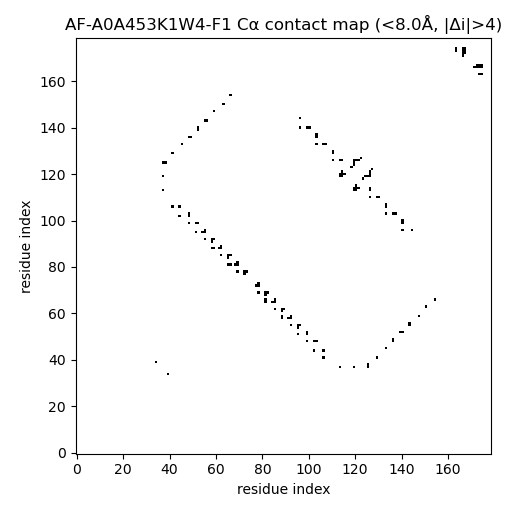2 1.832 -10.298 1.00 95.12 131 THR A O 1
ATOM 1045 N N . SER A 1 132 ? 16.093 3.511 -11.146 1.00 96.50 132 SER A N 1
ATOM 1046 C CA . SER A 1 132 ? 15.999 4.394 -9.978 1.00 96.50 132 SER A CA 1
ATOM 1047 C C . SER A 1 132 ? 14.543 4.693 -9.616 1.00 96.50 132 SER A C 1
ATOM 1049 O O . SER A 1 132 ? 14.122 4.398 -8.498 1.00 96.50 132 SER A O 1
ATOM 1051 N N . VAL A 1 133 ? 13.739 5.145 -10.584 1.00 96.81 133 VAL A N 1
ATOM 1052 C CA . VAL A 1 133 ? 12.307 5.425 -10.373 1.00 96.81 133 VAL A CA 1
ATOM 1053 C C . VAL A 1 133 ? 11.563 4.176 -9.894 1.00 96.81 133 VAL A C 1
ATOM 1055 O O . VAL A 1 133 ? 10.785 4.230 -8.941 1.00 96.81 133 VAL A O 1
ATOM 1058 N N . THR A 1 134 ? 11.828 3.022 -10.508 1.00 96.25 134 THR A N 1
ATOM 1059 C CA . THR A 1 134 ? 11.143 1.772 -10.145 1.00 96.25 134 THR A CA 1
ATOM 1060 C C . THR A 1 134 ? 11.527 1.285 -8.743 1.00 96.25 134 THR A C 1
ATOM 1062 O O . THR A 1 134 ? 10.674 0.767 -8.014 1.00 96.25 134 THR A O 1
ATOM 1065 N N . ILE A 1 135 ? 12.783 1.486 -8.325 1.00 96.75 135 ILE A N 1
ATOM 1066 C CA . ILE A 1 135 ? 13.235 1.219 -6.952 1.00 96.75 135 ILE A CA 1
ATOM 1067 C C . ILE A 1 135 ? 12.485 2.120 -5.970 1.00 96.75 135 ILE A C 1
ATOM 1069 O O . ILE A 1 135 ? 11.931 1.606 -4.998 1.00 96.75 135 ILE A O 1
ATOM 1073 N N . THR A 1 136 ? 12.387 3.423 -6.243 1.00 97.56 136 THR A N 1
ATOM 1074 C CA . THR A 1 136 ? 11.663 4.371 -5.383 1.00 97.56 136 THR A CA 1
ATOM 1075 C C . THR A 1 136 ? 10.198 3.976 -5.204 1.00 97.56 136 THR A C 1
ATOM 1077 O O . THR A 1 136 ? 9.707 3.921 -4.077 1.00 97.56 136 THR A O 1
ATOM 1080 N N . LEU A 1 137 ? 9.495 3.625 -6.286 1.00 98.00 137 LEU A N 1
ATOM 1081 C CA . LEU A 1 137 ? 8.105 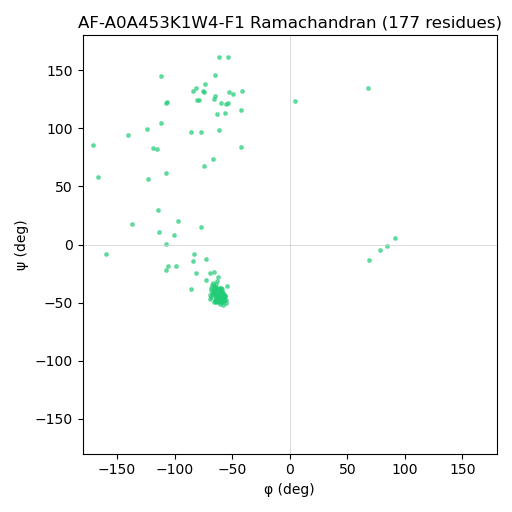3.157 -6.200 1.00 98.00 137 LEU A CA 1
ATOM 1082 C C . LEU A 1 137 ? 7.981 1.850 -5.400 1.00 98.00 137 LEU A C 1
ATOM 1084 O O . LEU A 1 137 ? 7.038 1.671 -4.628 1.00 98.00 137 LEU A O 1
ATOM 1088 N N . THR A 1 138 ? 8.951 0.944 -5.548 1.00 97.88 138 THR A N 1
ATOM 1089 C CA . THR A 1 138 ? 8.997 -0.315 -4.790 1.00 97.88 138 THR A CA 1
ATOM 1090 C C . THR A 1 138 ? 9.194 -0.064 -3.296 1.00 97.88 138 THR A C 1
ATOM 1092 O O . THR A 1 138 ? 8.535 -0.707 -2.478 1.00 97.88 138 THR A O 1
ATOM 1095 N N . MET A 1 139 ? 10.077 0.868 -2.926 1.00 98.06 139 MET A N 1
ATOM 1096 C CA . MET A 1 139 ? 10.292 1.262 -1.532 1.00 98.06 139 MET A CA 1
ATOM 1097 C C . MET A 1 139 ? 9.029 1.877 -0.931 1.00 98.06 139 MET A C 1
ATOM 1099 O O . MET A 1 139 ? 8.571 1.404 0.104 1.00 98.06 139 MET A O 1
ATOM 1103 N N . ARG A 1 140 ? 8.389 2.816 -1.635 1.00 97.88 140 ARG A N 1
ATOM 1104 C CA . ARG A 1 140 ? 7.132 3.434 -1.183 1.00 97.88 140 ARG A CA 1
ATOM 1105 C C . ARG A 1 140 ? 6.017 2.411 -0.971 1.00 97.88 140 ARG A C 1
ATOM 1107 O O . ARG A 1 140 ? 5.297 2.489 0.020 1.00 97.88 140 ARG A O 1
ATOM 1114 N N . LEU A 1 141 ? 5.875 1.419 -1.857 1.00 97.81 141 LEU A N 1
ATOM 1115 C CA . LEU A 1 141 ? 4.908 0.336 -1.642 1.00 97.81 141 LEU A CA 1
ATOM 1116 C C . LEU A 1 141 ? 5.237 -0.475 -0.378 1.00 97.81 141 LEU A C 1
ATOM 1118 O O . LEU A 1 141 ? 4.332 -0.805 0.384 1.00 97.81 141 LEU A O 1
ATOM 1122 N N . ARG A 1 142 ? 6.515 -0.808 -0.155 1.00 97.75 142 ARG A N 1
ATOM 1123 C CA . ARG A 1 142 ? 6.949 -1.558 1.036 1.00 97.75 142 ARG A CA 1
ATOM 1124 C C . ARG A 1 142 ? 6.676 -0.791 2.323 1.00 97.75 142 ARG A C 1
ATOM 1126 O O . ARG A 1 142 ? 6.124 -1.382 3.242 1.00 97.75 142 ARG A O 1
ATOM 1133 N N . GLU A 1 143 ? 7.014 0.494 2.367 1.00 97.69 143 GLU A N 1
ATOM 1134 C CA . GLU A 1 143 ? 6.749 1.370 3.515 1.00 97.69 143 GLU A CA 1
ATOM 1135 C C . GLU A 1 143 ? 5.264 1.364 3.871 1.00 97.69 143 GLU A C 1
ATOM 1137 O O . GLU A 1 143 ? 4.894 1.054 5.000 1.00 97.69 143 GLU A O 1
ATOM 1142 N N . ARG A 1 144 ? 4.391 1.585 2.883 1.00 97.19 144 ARG A N 1
ATOM 1143 C CA . ARG A 1 144 ? 2.950 1.590 3.130 1.00 97.19 144 ARG A CA 1
ATOM 1144 C C . ARG A 1 144 ? 2.388 0.223 3.542 1.00 97.19 144 ARG A C 1
ATOM 1146 O O . ARG A 1 144 ? 1.472 0.160 4.355 1.00 97.19 144 ARG A O 1
ATOM 1153 N N . ILE A 1 145 ? 2.910 -0.879 2.997 1.00 96.62 145 ILE A N 1
ATOM 1154 C CA . ILE A 1 145 ? 2.522 -2.231 3.440 1.00 96.62 145 ILE A CA 1
ATOM 1155 C C . ILE A 1 145 ? 2.973 -2.474 4.885 1.00 96.62 145 ILE A C 1
ATOM 1157 O O . ILE A 1 145 ? 2.213 -3.049 5.658 1.00 96.62 145 ILE A O 1
ATOM 1161 N N . SER A 1 146 ? 4.172 -2.021 5.254 1.00 97.56 146 SER A N 1
ATOM 1162 C CA . SER A 1 146 ? 4.669 -2.117 6.628 1.00 97.56 146 SER A CA 1
ATOM 1163 C C . SER A 1 146 ? 3.780 -1.329 7.589 1.00 97.56 146 SER A C 1
ATOM 1165 O O . SER A 1 146 ? 3.361 -1.865 8.608 1.00 97.56 146 SER A O 1
ATOM 1167 N N . GLU A 1 147 ? 3.428 -0.088 7.246 1.00 96.81 147 GLU A N 1
ATOM 1168 C CA . GLU A 1 147 ? 2.503 0.736 8.036 1.00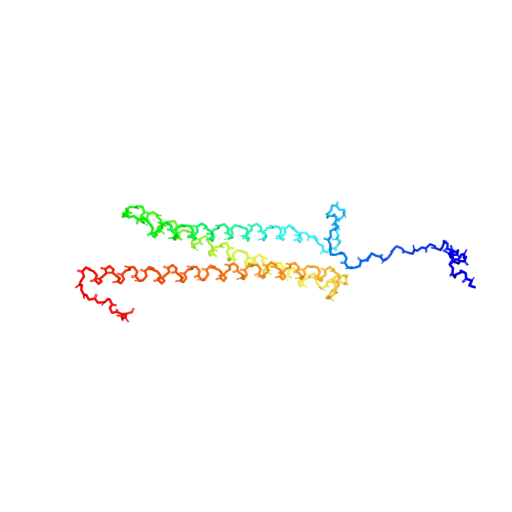 96.81 147 GLU A CA 1
ATOM 1169 C C . GLU A 1 147 ? 1.136 0.059 8.206 1.00 96.81 147 GLU A C 1
ATOM 1171 O O . GLU A 1 147 ? 0.578 0.050 9.302 1.00 96.81 147 GLU A O 1
ATOM 1176 N N . PHE A 1 148 ? 0.612 -0.560 7.143 1.00 97.19 148 PHE A N 1
ATOM 1177 C CA . PHE A 1 148 ? -0.634 -1.321 7.209 1.00 97.19 148 PHE A CA 1
ATOM 1178 C C . PHE A 1 148 ? -0.559 -2.503 8.176 1.00 97.19 148 PHE A C 1
ATOM 1180 O O . PHE A 1 148 ? -1.506 -2.744 8.922 1.00 97.19 148 PHE A O 1
ATOM 1187 N N . GLN A 1 149 ? 0.544 -3.255 8.146 1.00 97.06 149 GLN A N 1
ATOM 1188 C CA . GLN A 1 149 ? 0.749 -4.405 9.026 1.00 97.06 149 GLN A CA 1
ATOM 1189 C C . GLN A 1 149 ? 0.796 -3.962 10.487 1.00 97.06 149 GLN A C 1
ATOM 1191 O O . GLN A 1 149 ? 0.013 -4.474 11.284 1.00 97.06 149 GLN A O 1
ATOM 1196 N N . THR A 1 150 ? 1.591 -2.935 10.798 1.00 96.88 150 THR A N 1
ATOM 1197 C CA . THR A 1 150 ? 1.657 -2.345 12.141 1.00 96.88 150 THR A CA 1
ATOM 1198 C C . THR A 1 150 ? 0.286 -1.866 12.618 1.00 96.88 150 THR A C 1
ATOM 1200 O O . THR A 1 150 ? -0.120 -2.167 13.738 1.00 96.88 150 THR A O 1
ATOM 1203 N N . LEU A 1 151 ? -0.465 -1.152 11.770 1.00 95.81 151 LEU A N 1
ATOM 1204 C CA . LEU A 1 151 ? -1.802 -0.665 12.122 1.00 95.81 151 LEU A CA 1
ATOM 1205 C C . LEU A 1 151 ? -2.778 -1.822 12.372 1.00 95.81 151 LEU A C 1
ATOM 1207 O O . LEU A 1 151 ? -3.544 -1.793 13.331 1.00 95.81 151 LEU A O 1
ATOM 1211 N N . ARG A 1 152 ? -2.751 -2.857 11.530 1.00 94.69 152 ARG A N 1
ATOM 1212 C CA . ARG A 1 152 ? -3.618 -4.030 11.676 1.00 94.69 152 ARG A CA 1
ATOM 1213 C C . ARG A 1 152 ? -3.325 -4.798 12.963 1.00 94.69 152 ARG A C 1
ATOM 1215 O O . ARG A 1 152 ? -4.268 -5.215 13.630 1.00 94.69 152 ARG A O 1
ATOM 1222 N N . GLU A 1 153 ? -2.053 -4.981 13.300 1.00 95.25 153 GLU A N 1
ATOM 1223 C CA . GLU A 1 153 ? -1.629 -5.622 14.548 1.00 95.25 153 GLU A CA 1
ATOM 1224 C C . GLU A 1 153 ? -2.068 -4.802 15.763 1.00 95.25 153 GLU A C 1
ATOM 1226 O O . GLU A 1 153 ? -2.672 -5.355 16.678 1.00 95.25 153 GLU A O 1
ATOM 1231 N N . ALA A 1 154 ? -1.870 -3.479 15.736 1.00 93.69 154 ALA A N 1
ATOM 1232 C CA . ALA A 1 154 ? -2.332 -2.588 16.798 1.00 93.69 154 ALA A CA 1
ATOM 1233 C C . ALA A 1 154 ? -3.852 -2.695 17.016 1.00 93.69 154 ALA A C 1
ATOM 1235 O O . ALA A 1 154 ? -4.290 -2.920 18.141 1.00 93.69 154 ALA A O 1
ATOM 1236 N N . ILE A 1 155 ? -4.649 -2.640 15.941 1.00 92.00 155 ILE A N 1
ATOM 1237 C CA . ILE A 1 155 ? -6.114 -2.801 16.005 1.00 92.00 155 ILE A CA 1
ATOM 1238 C C . ILE A 1 155 ? -6.500 -4.152 16.632 1.00 92.00 155 ILE A C 1
ATOM 1240 O O . ILE A 1 155 ? -7.434 -4.229 17.431 1.00 92.00 155 ILE A O 1
ATOM 1244 N N . GLN A 1 156 ? -5.808 -5.236 16.267 1.00 90.56 156 GLN A N 1
ATOM 1245 C CA . GLN A 1 156 ? -6.102 -6.576 16.784 1.00 90.56 156 GLN A CA 1
ATOM 1246 C C . GLN A 1 156 ? -5.768 -6.715 18.271 1.00 90.56 156 GLN A C 1
ATOM 1248 O O . GLN A 1 156 ? -6.583 -7.255 19.023 1.00 90.56 156 GLN A O 1
ATOM 1253 N N . THR A 1 157 ? -4.606 -6.217 18.690 1.00 90.25 157 THR A N 1
ATOM 1254 C CA . THR A 1 157 ? -4.181 -6.215 20.094 1.00 90.25 157 THR A CA 1
ATOM 1255 C C . THR A 1 157 ? -5.131 -5.377 20.944 1.00 90.25 157 THR A C 1
ATOM 1257 O O . THR A 1 157 ? -5.668 -5.875 21.930 1.00 90.25 157 THR A O 1
ATOM 1260 N N . GLU A 1 158 ? -5.439 -4.149 20.515 1.00 87.62 158 GLU A N 1
ATOM 1261 C CA . GLU A 1 158 ? -6.384 -3.266 21.209 1.00 87.62 158 GLU A CA 1
ATOM 1262 C C . GLU A 1 158 ? -7.765 -3.925 21.363 1.00 87.62 158 GLU A C 1
ATOM 1264 O O . GLU A 1 158 ? -8.361 -3.895 22.443 1.00 87.62 158 GLU A O 1
ATOM 1269 N N . TYR A 1 159 ? -8.273 -4.569 20.306 1.00 85.50 159 TYR A N 1
ATOM 1270 C CA . TYR A 1 159 ? -9.549 -5.280 20.361 1.00 85.50 159 TYR A CA 1
ATOM 1271 C C . TYR A 1 159 ? -9.532 -6.427 21.375 1.00 85.50 159 TYR A C 1
ATOM 1273 O O . TYR A 1 159 ? -10.481 -6.562 22.153 1.00 85.50 159 TYR A O 1
ATOM 1281 N N . ARG A 1 160 ? -8.461 -7.232 21.394 1.00 87.12 160 ARG A N 1
ATOM 1282 C CA . ARG A 1 160 ? -8.301 -8.333 22.352 1.00 87.12 160 ARG A CA 1
ATOM 1283 C C . ARG A 1 160 ? -8.343 -7.815 23.787 1.00 87.12 160 ARG A C 1
ATOM 1285 O O . ARG A 1 160 ? -9.165 -8.285 24.569 1.00 87.12 160 ARG A O 1
ATOM 1292 N N . GLU A 1 161 ? -7.572 -6.776 24.099 1.00 86.56 161 GLU A N 1
ATOM 1293 C CA . GLU A 1 161 ? -7.562 -6.191 25.442 1.00 86.56 161 GLU A CA 1
ATOM 1294 C C . GLU A 1 161 ? -8.936 -5.638 25.861 1.00 86.56 161 GLU A C 1
ATOM 1296 O O . GLU A 1 161 ? -9.340 -5.742 27.020 1.00 86.56 161 GLU A O 1
ATOM 1301 N N . VAL A 1 162 ? -9.679 -5.011 24.939 1.00 83.69 162 VAL A N 1
ATOM 1302 C CA . VAL A 1 162 ? -11.032 -4.504 25.228 1.00 83.69 162 VAL A CA 1
ATOM 1303 C C . VAL A 1 162 ? -11.999 -5.651 25.516 1.00 83.69 162 VAL A C 1
ATOM 1305 O O . VAL A 1 162 ? -12.828 -5.535 26.422 1.00 83.69 162 VAL A O 1
ATOM 1308 N N . VAL A 1 163 ? -11.909 -6.748 24.764 1.00 82.62 163 VAL A N 1
ATOM 1309 C CA . VAL A 1 163 ? -12.731 -7.941 24.994 1.00 82.62 163 VAL A CA 1
ATOM 1310 C C . VAL A 1 163 ? -12.383 -8.576 26.338 1.00 82.62 163 VAL A C 1
ATOM 1312 O O . VAL A 1 163 ? -13.291 -8.785 27.138 1.00 82.62 163 VAL A O 1
ATOM 1315 N N . GLU A 1 164 ? -11.103 -8.789 26.641 1.00 81.75 164 GLU A N 1
ATOM 1316 C CA . GLU A 1 164 ? -10.647 -9.346 27.923 1.00 81.75 164 GLU A CA 1
ATOM 1317 C C . GLU A 1 164 ? -11.127 -8.523 29.123 1.00 81.75 164 GLU A C 1
ATOM 1319 O O . GLU A 1 164 ? -11.701 -9.074 30.063 1.00 81.75 164 GLU A O 1
ATOM 1324 N N . ARG A 1 165 ? -10.969 -7.190 29.082 1.00 84.19 165 ARG A N 1
ATOM 1325 C CA . ARG A 1 165 ? -11.453 -6.298 30.153 1.00 84.19 165 ARG A CA 1
ATOM 1326 C C . ARG A 1 165 ? -12.963 -6.424 30.356 1.00 84.19 165 ARG A C 1
ATOM 1328 O O . ARG A 1 165 ? -13.435 -6.424 31.495 1.00 84.19 165 ARG A O 1
ATOM 1335 N N . ARG A 1 166 ? -13.736 -6.528 29.269 1.00 79.62 166 ARG A N 1
ATOM 1336 C CA . ARG A 1 166 ? -15.198 -6.694 29.336 1.00 79.62 166 ARG A CA 1
ATOM 1337 C C . ARG A 1 166 ? -15.588 -8.058 29.888 1.00 79.62 166 ARG A C 1
ATOM 1339 O O . ARG A 1 166 ? -16.468 -8.104 30.740 1.00 79.62 166 ARG A O 1
ATOM 1346 N N . VAL A 1 167 ? -14.934 -9.132 29.449 1.00 79.00 167 VAL A N 1
ATOM 1347 C CA . VAL A 1 167 ? -15.174 -10.483 29.976 1.00 79.00 167 VAL A CA 1
ATOM 1348 C C . VAL A 1 167 ? -14.888 -10.513 31.471 1.00 79.00 167 VAL A C 1
ATOM 1350 O O . VAL A 1 167 ? -15.771 -10.900 32.226 1.00 79.00 167 VAL A O 1
ATOM 1353 N N . PHE A 1 168 ? -13.743 -9.993 31.916 1.00 79.62 168 PHE A N 1
ATOM 1354 C CA . PHE A 1 168 ? -13.406 -9.918 33.339 1.00 79.62 168 PHE A CA 1
ATOM 1355 C C . PHE A 1 168 ? -14.423 -9.099 34.145 1.00 79.62 168 PHE A C 1
ATOM 1357 O O . PHE A 1 168 ? -14.850 -9.517 35.214 1.00 79.62 168 PHE A O 1
ATOM 1364 N N . THR A 1 169 ? -14.875 -7.956 33.621 1.00 81.50 169 THR A N 1
ATOM 1365 C CA . THR A 1 169 ? -15.878 -7.122 34.312 1.00 81.50 169 THR A CA 1
ATOM 1366 C C . THR A 1 169 ? -17.241 -7.816 34.419 1.00 81.50 169 THR A C 1
ATOM 1368 O O . THR A 1 169 ? -17.965 -7.597 35.385 1.00 81.50 169 THR A O 1
ATOM 1371 N N . VAL A 1 170 ? -17.612 -8.635 33.428 1.00 83.25 170 VAL A N 1
ATOM 1372 C CA . VAL A 1 170 ? -18.912 -9.326 33.384 1.00 83.25 170 VAL A CA 1
ATOM 1373 C C . VAL A 1 170 ? -18.894 -10.652 34.149 1.00 83.25 170 VAL A C 1
ATOM 1375 O O . VAL A 1 170 ? -19.887 -10.995 34.782 1.00 83.25 170 VAL A O 1
ATOM 1378 N N . THR A 1 171 ? -17.795 -11.401 34.077 1.00 79.50 171 THR A N 1
ATOM 1379 C CA . THR A 1 171 ? -17.693 -12.781 34.588 1.00 79.50 171 THR A CA 1
ATOM 1380 C C . THR A 1 171 ? -16.857 -12.899 35.862 1.00 79.50 171 THR A C 1
ATOM 1382 O O . THR A 1 171 ? -17.032 -13.854 36.607 1.00 79.50 171 THR A O 1
ATOM 1385 N N . GLY A 1 172 ? -15.972 -11.937 36.141 1.00 75.38 172 GLY A N 1
ATOM 1386 C CA . GLY A 1 172 ? -14.999 -12.006 37.237 1.00 75.38 172 GLY A CA 1
ATOM 1387 C C . GLY A 1 172 ? -13.772 -12.880 36.942 1.00 75.38 172 GLY A C 1
ATOM 1388 O O . GLY A 1 172 ? -12.837 -12.889 37.740 1.00 75.38 172 GLY A O 1
ATOM 1389 N N . GLU A 1 173 ? -13.739 -13.568 35.799 1.00 71.81 173 GLU A N 1
ATOM 1390 C CA . GLU A 1 173 ? -12.655 -14.459 35.379 1.00 71.81 173 GLU A CA 1
ATOM 1391 C C . GLU A 1 173 ? -11.917 -13.860 34.171 1.00 71.81 173 GLU A C 1
ATOM 1393 O O . GLU A 1 173 ? -12.503 -13.164 33.335 1.00 71.81 173 GLU A O 1
ATOM 1398 N N . ARG A 1 174 ? -10.594 -14.059 34.091 1.00 67.75 174 ARG A N 1
ATOM 1399 C CA . ARG A 1 174 ? -9.838 -13.663 32.892 1.00 67.75 174 ARG A CA 1
ATOM 1400 C C . ARG A 1 174 ? -10.179 -14.660 31.787 1.00 67.75 174 ARG A C 1
ATOM 1402 O O . ARG A 1 174 ? -10.266 -15.849 32.057 1.00 67.75 174 ARG A O 1
ATOM 1409 N N . ALA A 1 175 ? -10.390 -14.175 30.565 1.00 62.34 175 ALA A N 1
ATOM 1410 C CA . ALA A 1 175 ? -10.541 -15.066 29.422 1.00 62.34 175 ALA A CA 1
ATOM 1411 C C . ALA A 1 175 ? -9.220 -15.827 29.241 1.00 62.34 175 ALA A C 1
ATOM 1413 O O . ALA A 1 175 ? -8.202 -15.199 28.952 1.00 62.34 175 ALA A O 1
ATOM 1414 N N . ASP A 1 176 ? -9.227 -17.139 29.471 1.00 56.75 176 ASP A N 1
ATOM 1415 C CA . ASP A 1 176 ? -8.051 -17.974 29.252 1.00 56.75 176 ASP A CA 1
ATOM 1416 C C . ASP A 1 176 ? -7.721 -17.996 27.752 1.00 56.75 176 ASP A C 1
ATOM 1418 O O . ASP A 1 176 ? -8.571 -18.300 26.909 1.00 56.75 176 ASP A O 1
ATOM 1422 N N . GLU A 1 177 ? -6.481 -17.639 27.410 1.00 58.09 177 GLU A N 1
ATOM 1423 C CA . GLU A 1 177 ? -5.934 -17.767 26.057 1.00 58.09 177 GLU A CA 1
ATOM 1424 C C . GLU A 1 177 ? -5.625 -19.248 25.751 1.00 58.09 177 GLU A C 1
ATOM 1426 O O . GLU A 1 177 ? -4.471 -19.629 25.605 1.00 58.09 177 GLU A O 1
ATOM 1431 N N . GLU A 1 178 ? -6.639 -20.107 25.644 1.00 47.75 178 GLU A N 1
ATOM 1432 C CA . GLU A 1 178 ? -6.491 -21.431 25.020 1.00 47.75 178 GLU A CA 1
ATOM 1433 C C . GLU A 1 178 ? -7.728 -21.765 24.180 1.00 47.75 178 GLU A C 1
ATOM 1435 O O . GLU A 1 178 ? -8.708 -22.254 24.730 1.00 47.75 178 GLU A O 1
ATOM 1440 N N . VAL A 1 179 ? -7.675 -21.473 22.867 1.00 36.47 179 VAL A N 1
ATOM 1441 C CA . VAL A 1 179 ? -8.030 -22.350 21.716 1.00 36.47 179 VAL A CA 1
ATOM 1442 C C . VAL A 1 179 ? -7.459 -21.742 20.431 1.00 36.47 179 VAL A C 1
ATOM 1444 O O . VAL A 1 179 ? -7.745 -20.555 20.152 1.00 36.47 179 VAL A O 1
#

Foldseek 3Di:
DDDPPDDDPPDDPDDDDPDDDPPPPPDPDDPPDDDDPLCVCVVVLLVVLVVLLVVLVVLLVLLVVLLVVLVPDPDPVVNVVSVVSNVVSLVVNVVSLVVSVVSLVVLVVVLVVSCVDPQSNPPDPSSVVSVVSSVVSVVSSVVSVVSSVVSVVVSVVVVLVVVQVVCCVVPVDGDDPDD

Sequence (179 aa):
MRNLLSNSFELNKEERPPGNVDIELGLQGDLSGSAQPGFDGFYEQVREIDKLLETLTKLLKDLQNSNEESKIVTKASAMKDIKRRMEKDVNEVTKVARLTKSKLQQLNKENLANREKPVFHKGSSVDRSRTSVTITLTMRLRERISEFQTLREAIQTEYREVVERRVFTVTGERADEEV

pLDDT: mean 82.6, std 19.31, range [36.47, 98.25]

Organism: Aegilops tauschii subsp. strangulata (NCBI:txid200361)

InterPro domains:
  IPR006011 Syntaxin, N-terminal domain [PF00804] (37-178)
  IPR006011 Syntaxin, N-terminal domain [SM00503] (34-160)
  IPR010989 SNARE [SSF47661] (39-178)

Secondary structure (DSSP, 8-state):
---S-SS----------S----TTS-S---TTSS--TT-TTHHHHHHHHHHHHHHHHHHHHHHHHHHHHHHH---HHHHHHHHHHHHHHHHHHHHHHHHHHHHHHHHHHHHHHHHTSGGG-TTSHHHHHHHHHHHHHHHHHHHHHHHHHHHHHHHHHHHHHHHHHHHHHHHSS------